Protein AF-A0A7S4JA05-F1 (afdb_monomer)

Nearest PDB structures (foldseek):
  6pw8-assembly1_A  TM=5.036E-01  e=1.157E-01  Homo sapiens
  1k40-assembly1_A  TM=4.784E-01  e=1.477E-01  Mus musculus
  4xev-assembly2_D  TM=5.617E-01  e=3.922E-01  Homo sapiens
  6x8n-assembly2_B  TM=6.217E-01  e=1.041E+00  synthetic construct
  6s37-assembly1_A  TM=5.031E-01  e=5.520E-01  Pseudomonas putida KT2440

Foldseek 3Di:
DDDDDDDDDDDDDDDDDDDDDDDDDDDDDDDDDDDDDDDDDDDDDDDDDDDDDDDDDDDDDDDDDDDDDDDPPPVVVVVVVVVVVVVPPDPPDDDCPDDDDPPPPPPQCALVNLLVLLVQLLVVLVVLCVPCLVVVNLVVSLVVLPDPPRSLVCNLSSLVSNLPDPLADPVLSLQCDDCVRDHLVPQLVVLSVQLNVLSDPVNPDRDSVSNVVSSVSNSVSSVVNSVSSVVSPD

Organism: NCBI:txid265563

Structure (mmCIF, N/CA/C/O backbone):
data_AF-A0A7S4JA05-F1
#
_entry.id   AF-A0A7S4JA05-F1
#
loop_
_atom_site.group_PDB
_atom_site.id
_atom_site.type_symbol
_atom_site.label_atom_id
_atom_site.label_alt_id
_atom_site.label_comp_id
_atom_site.label_asym_id
_atom_site.label_entity_id
_atom_site.label_seq_id
_atom_site.pdbx_PDB_ins_code
_atom_site.Cartn_x
_atom_site.Cartn_y
_atom_site.Cartn_z
_atom_site.occupancy
_atom_site.B_iso_or_equiv
_atom_site.auth_seq_id
_atom_site.auth_comp_id
_atom_site.auth_asym_id
_atom_site.auth_atom_id
_atom_site.pdbx_PDB_model_num
ATOM 1 N N . ALA A 1 1 ? -49.849 -8.075 -6.635 1.00 50.66 1 ALA A N 1
ATOM 2 C CA . ALA A 1 1 ? -49.710 -9.046 -7.741 1.00 50.66 1 ALA A CA 1
ATOM 3 C C . ALA A 1 1 ? -49.410 -8.272 -9.020 1.00 50.66 1 ALA A C 1
ATOM 5 O O . ALA A 1 1 ? -50.002 -7.213 -9.183 1.00 50.66 1 ALA A O 1
ATOM 6 N N . THR A 1 2 ? -48.528 -8.801 -9.883 1.00 42.59 2 THR A N 1
ATOM 7 C CA . THR A 1 2 ? -47.889 -8.166 -11.070 1.00 42.59 2 THR A CA 1
ATOM 8 C C . THR A 1 2 ? -46.753 -7.191 -10.692 1.00 42.59 2 THR A C 1
ATOM 10 O O . THR A 1 2 ? -46.923 -6.408 -9.773 1.00 42.59 2 THR A O 1
ATOM 13 N N . SER A 1 3 ? -45.538 -7.213 -11.247 1.00 42.00 3 SER A N 1
ATOM 14 C CA . SER A 1 3 ? -45.012 -7.891 -12.431 1.00 42.00 3 SER A CA 1
ATOM 15 C C . SER A 1 3 ? -43.541 -8.289 -12.213 1.00 42.00 3 SER A C 1
ATOM 17 O O . SER A 1 3 ? -42.709 -7.479 -11.812 1.00 42.00 3 SER A O 1
ATOM 19 N N . SER A 1 4 ? -43.263 -9.563 -12.470 1.00 48.34 4 SER A N 1
ATOM 20 C CA . SER A 1 4 ? -41.955 -10.177 -12.684 1.00 48.34 4 SER A CA 1
ATOM 21 C C . SER A 1 4 ? -41.797 -10.305 -14.194 1.00 48.34 4 SER A C 1
ATOM 23 O O . SER A 1 4 ? -42.739 -10.787 -14.815 1.00 48.34 4 SER A O 1
ATOM 25 N N . MET A 1 5 ? -40.658 -9.891 -14.762 1.00 42.09 5 MET A N 1
ATOM 26 C CA . MET A 1 5 ? -39.985 -10.505 -15.923 1.00 42.09 5 MET A CA 1
ATOM 27 C C . MET A 1 5 ? -39.068 -9.499 -16.624 1.00 42.09 5 MET A C 1
ATOM 29 O O . MET A 1 5 ? -39.490 -8.433 -17.052 1.00 42.09 5 MET A O 1
ATOM 33 N N . GLY A 1 6 ? -37.808 -9.895 -16.787 1.00 46.66 6 GLY A N 1
ATOM 34 C CA . GLY A 1 6 ? -36.804 -9.187 -17.576 1.00 46.66 6 GLY A CA 1
ATOM 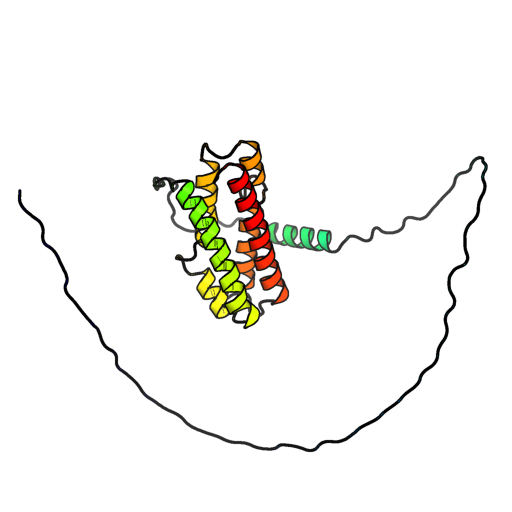35 C C . GLY A 1 6 ? -35.512 -9.996 -17.638 1.00 46.66 6 GLY A C 1
ATOM 36 O O . GLY A 1 6 ? -34.473 -9.558 -17.161 1.00 46.66 6 GLY A O 1
ATOM 37 N N . ARG A 1 7 ? -35.611 -11.237 -18.125 1.00 46.22 7 ARG A N 1
ATOM 38 C CA . ARG A 1 7 ? -34.487 -12.144 -18.384 1.00 46.22 7 ARG A CA 1
ATOM 39 C C . ARG A 1 7 ? -33.885 -11.849 -19.766 1.00 46.22 7 ARG A C 1
ATOM 41 O O . ARG A 1 7 ? -34.636 -11.706 -20.718 1.00 46.22 7 ARG A O 1
ATOM 48 N N . PHE A 1 8 ? -32.553 -11.899 -19.828 1.00 41.91 8 PHE A N 1
ATOM 49 C CA . PHE A 1 8 ? -31.724 -12.457 -20.909 1.00 41.91 8 PHE A CA 1
ATOM 50 C C . PHE A 1 8 ? -31.950 -12.017 -22.368 1.00 41.91 8 PHE A C 1
ATOM 52 O O . PHE A 1 8 ? -32.866 -12.496 -23.025 1.00 41.91 8 PHE A O 1
ATOM 59 N N . VAL A 1 9 ? -30.957 -11.305 -22.914 1.00 46.62 9 VAL A N 1
ATOM 60 C CA . VAL A 1 9 ? -30.449 -11.423 -24.301 1.00 46.62 9 VAL A CA 1
ATOM 61 C C . VAL A 1 9 ? -28.925 -11.190 -24.184 1.00 46.62 9 VAL A C 1
ATOM 63 O O . VAL A 1 9 ? -28.528 -10.189 -23.598 1.00 46.62 9 VAL A O 1
ATOM 66 N N . LEU A 1 10 ? -28.060 -12.208 -24.359 1.00 38.53 10 LEU A N 1
ATOM 67 C CA . LEU A 1 10 ? -27.389 -12.613 -25.620 1.00 38.53 10 LEU A CA 1
ATOM 68 C C . LEU A 1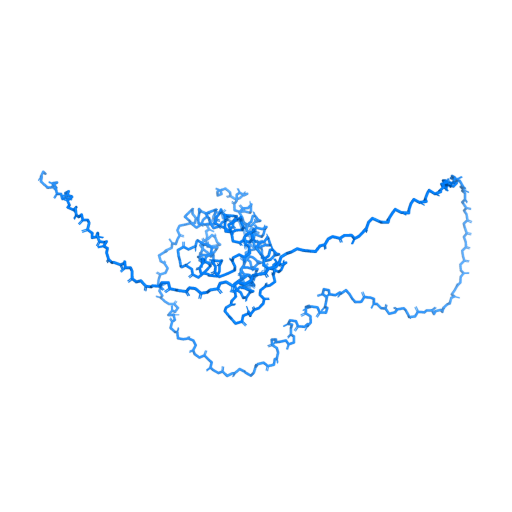 10 ? -26.623 -11.440 -26.293 1.00 38.53 10 LEU A C 1
ATOM 70 O O . LEU A 1 10 ? -27.138 -10.338 -26.327 1.00 38.53 10 LEU A O 1
ATOM 74 N N . THR A 1 11 ? -25.474 -11.527 -26.965 1.00 38.31 11 THR A N 1
ATOM 75 C CA . THR A 1 11 ? -24.475 -12.551 -27.313 1.00 38.31 11 THR A CA 1
ATOM 76 C C . THR A 1 11 ? -23.466 -11.847 -28.242 1.00 38.31 11 THR A C 1
ATOM 78 O O . THR A 1 11 ? -23.876 -11.031 -29.055 1.00 38.31 11 THR A O 1
ATOM 81 N N . ALA A 1 12 ? -22.182 -12.200 -28.124 1.00 38.94 12 ALA A N 1
ATOM 82 C CA . ALA A 1 12 ? -21.109 -12.180 -29.137 1.00 38.94 12 ALA A CA 1
ATOM 83 C C . ALA A 1 12 ? -20.849 -10.956 -30.056 1.00 38.94 12 ALA A C 1
ATOM 85 O O . ALA A 1 12 ? -21.636 -10.614 -30.930 1.00 38.94 12 ALA A O 1
ATOM 86 N N . PHE A 1 13 ? -19.595 -10.497 -30.012 1.00 35.97 13 PHE A N 1
ATOM 87 C CA . PHE A 1 13 ? -18.793 -10.050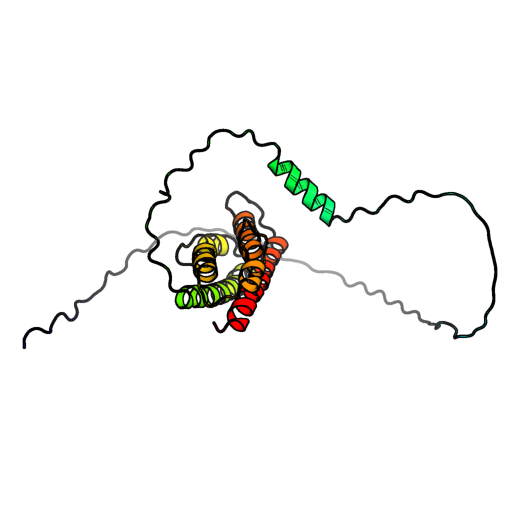 -31.165 1.00 35.97 13 PHE A CA 1
ATOM 88 C C . PHE A 1 13 ? -17.398 -10.693 -30.975 1.00 35.97 13 PHE A C 1
ATOM 90 O O . PHE A 1 13 ? -16.683 -10.321 -30.051 1.00 35.97 13 PHE A O 1
ATOM 97 N N . LEU A 1 14 ? -17.095 -11.875 -31.540 1.00 39.19 14 LEU A N 1
ATOM 98 C CA . LEU A 1 14 ? -16.430 -12.098 -32.847 1.00 39.19 14 LEU A CA 1
ATOM 99 C C . LEU A 1 14 ? -15.428 -10.973 -33.198 1.00 39.19 14 LEU A C 1
ATOM 101 O O . LEU A 1 14 ? -15.851 -9.851 -33.437 1.00 39.19 14 LEU A O 1
ATOM 105 N N . ALA A 1 15 ? -14.107 -11.146 -33.058 1.00 39.56 15 ALA A N 1
ATOM 106 C CA . ALA A 1 15 ? -13.153 -11.963 -33.837 1.00 39.56 15 ALA A CA 1
ATOM 107 C C . ALA A 1 15 ? -12.902 -11.484 -35.288 1.00 39.56 15 ALA A C 1
ATOM 109 O O . ALA A 1 15 ? -13.849 -11.214 -36.019 1.00 39.56 15 ALA A O 1
ATOM 110 N N . ALA A 1 16 ? -11.613 -11.531 -35.683 1.00 39.50 16 ALA A N 1
ATOM 111 C CA . ALA A 1 16 ? -10.962 -11.234 -36.984 1.00 39.50 16 ALA A CA 1
ATOM 112 C C . ALA A 1 16 ? -10.299 -9.834 -37.059 1.00 39.50 16 ALA A C 1
ATOM 114 O O . ALA A 1 16 ? -10.913 -8.854 -36.669 1.00 39.50 16 ALA A O 1
ATOM 115 N N . ARG A 1 17 ? -9.054 -9.620 -37.525 1.00 46.00 17 ARG A N 1
ATOM 116 C CA . ARG A 1 17 ? -8.073 -10.365 -38.358 1.00 46.00 17 ARG A CA 1
ATOM 117 C C . ARG A 1 17 ? -6.637 -10.022 -37.880 1.00 46.00 17 ARG A C 1
ATOM 119 O O . ARG A 1 17 ? -6.461 -8.938 -37.348 1.00 46.00 17 ARG A O 1
ATOM 126 N N . PHE A 1 18 ? -5.589 -10.855 -37.907 1.00 37.47 18 PHE A N 1
ATOM 127 C CA . PHE A 1 18 ? -4.968 -11.750 -38.913 1.00 37.47 18 PHE A CA 1
ATOM 128 C C . PHE A 1 18 ? -4.062 -11.055 -39.962 1.00 37.47 18 PHE A C 1
ATOM 130 O O . PHE A 1 18 ? -4.576 -10.326 -40.804 1.00 37.47 18 PHE A O 1
ATOM 137 N N . CYS A 1 19 ? -2.767 -11.441 -39.935 1.00 38.16 19 CYS A N 1
ATOM 138 C CA . CYS A 1 19 ? -1.704 -11.408 -40.975 1.00 38.16 19 CYS A CA 1
ATOM 139 C C . CYS A 1 19 ? -1.222 -10.050 -41.524 1.00 38.16 19 CYS A C 1
ATOM 141 O O . CYS A 1 19 ? -2.020 -9.154 -41.729 1.00 38.16 19 CYS A O 1
ATOM 143 N N . ALA A 1 20 ? 0.048 -9.810 -41.878 1.00 38.88 20 ALA A N 1
ATOM 144 C CA . ALA A 1 20 ? 1.294 -10.583 -42.066 1.00 38.88 20 ALA A CA 1
ATOM 145 C C . ALA A 1 20 ? 2.479 -9.582 -41.840 1.00 38.88 20 ALA A C 1
ATOM 147 O O . ALA A 1 20 ? 2.218 -8.402 -41.649 1.00 38.88 20 ALA A O 1
ATOM 148 N N . SER A 1 21 ? 3.783 -9.877 -41.823 1.00 42.25 21 SER A N 1
ATOM 149 C CA . SER A 1 21 ? 4.588 -10.751 -42.675 1.00 42.25 21 SER A CA 1
ATOM 150 C C . SER A 1 21 ? 6.004 -10.892 -42.089 1.00 42.25 21 SER A C 1
ATOM 152 O O . SER A 1 21 ? 6.531 -9.967 -41.476 1.00 42.25 21 SER A O 1
ATOM 154 N N . ALA A 1 22 ? 6.607 -12.056 -42.326 1.00 41.84 22 ALA A N 1
ATOM 155 C CA . ALA A 1 22 ? 7.998 -12.424 -42.068 1.00 41.84 22 ALA A CA 1
ATOM 156 C C . ALA A 1 22 ? 9.008 -11.703 -42.987 1.00 41.84 22 ALA A C 1
ATOM 158 O O . ALA A 1 22 ? 8.624 -11.296 -44.083 1.00 41.84 22 ALA A O 1
ATOM 159 N N . SER A 1 23 ? 10.297 -11.672 -42.605 1.00 41.62 23 SER A N 1
ATOM 160 C CA . SER A 1 23 ? 11.397 -12.259 -43.405 1.00 41.62 23 SER A CA 1
ATOM 161 C C . SER A 1 23 ? 12.773 -12.181 -42.701 1.00 41.62 23 SER A C 1
ATOM 163 O O . SER A 1 23 ? 13.111 -11.138 -42.156 1.00 41.62 23 SER A O 1
ATOM 165 N N . ALA A 1 24 ? 13.486 -13.324 -42.746 1.00 43.56 24 ALA A N 1
ATOM 166 C CA . ALA A 1 24 ? 14.933 -13.664 -42.804 1.00 43.56 24 ALA A CA 1
ATOM 167 C C . ALA A 1 24 ? 16.021 -12.694 -42.249 1.00 43.56 24 ALA A C 1
ATOM 169 O O . ALA A 1 24 ? 15.881 -11.488 -42.334 1.00 43.56 24 ALA A O 1
ATOM 170 N N . SER A 1 25 ? 17.193 -13.112 -41.738 1.00 40.62 25 SER A N 1
ATOM 171 C CA . SER A 1 25 ? 18.100 -14.175 -42.212 1.00 40.62 25 SER A CA 1
ATOM 172 C C . SER A 1 25 ? 19.296 -14.430 -41.254 1.00 40.62 25 SER A C 1
ATOM 174 O O . SER A 1 25 ? 19.941 -13.485 -40.815 1.00 40.62 25 SER A O 1
ATOM 176 N N . SER A 1 26 ? 19.598 -15.714 -41.013 1.00 42.81 26 SER A N 1
ATOM 177 C CA . SER A 1 26 ? 20.907 -16.417 -40.913 1.00 42.81 26 SER A CA 1
ATOM 178 C C . SER A 1 26 ? 22.220 -15.744 -40.444 1.00 42.81 26 SER A C 1
ATOM 180 O O . SER A 1 26 ? 22.670 -14.769 -41.036 1.00 42.81 26 SER A O 1
ATOM 182 N N . GLY A 1 27 ? 22.969 -16.476 -39.598 1.00 38.53 27 GLY A N 1
ATOM 183 C CA . GLY A 1 27 ? 24.448 -16.506 -39.586 1.00 38.53 27 GLY A CA 1
ATOM 184 C C . GLY A 1 27 ? 25.034 -16.887 -38.213 1.00 38.53 27 GLY A C 1
ATOM 185 O O . GLY A 1 27 ? 25.016 -16.068 -37.312 1.00 38.53 27 GLY A O 1
ATOM 186 N N . PHE A 1 28 ? 25.342 -18.157 -37.926 1.00 37.66 28 PHE A N 1
ATOM 187 C CA . PHE A 1 28 ? 26.618 -18.874 -38.153 1.00 37.66 28 PHE A CA 1
ATOM 188 C C . PHE A 1 28 ? 27.539 -18.931 -36.908 1.00 37.66 28 PHE A C 1
ATOM 190 O O . PHE A 1 28 ? 27.801 -17.921 -36.271 1.00 37.66 28 PHE A O 1
ATOM 197 N N . ALA A 1 29 ? 28.086 -20.133 -36.679 1.00 37.84 29 ALA A N 1
ATOM 198 C CA . ALA A 1 29 ? 29.269 -20.504 -35.883 1.00 37.84 29 ALA A CA 1
ATOM 199 C C . ALA A 1 29 ? 29.154 -20.747 -34.354 1.00 37.84 29 ALA A C 1
ATOM 201 O O . ALA A 1 29 ? 29.118 -19.841 -33.531 1.00 37.84 29 ALA A O 1
ATOM 202 N N . ALA A 1 30 ? 29.278 -22.030 -33.999 1.00 46.31 30 ALA A N 1
ATOM 203 C CA . ALA A 1 30 ? 29.908 -22.556 -32.780 1.00 46.31 30 ALA A CA 1
ATOM 204 C C . ALA A 1 30 ? 31.098 -23.454 -33.215 1.00 46.31 30 ALA A C 1
ATOM 206 O O . ALA A 1 30 ? 31.176 -23.776 -34.404 1.00 46.31 30 ALA A O 1
ATOM 207 N N . PRO A 1 31 ? 31.875 -24.075 -32.303 1.00 69.50 31 PRO A N 1
ATOM 208 C CA . PRO A 1 31 ? 32.752 -23.560 -31.239 1.00 69.50 31 PRO A CA 1
ATOM 209 C C . PRO A 1 31 ? 34.232 -23.990 -31.489 1.00 69.50 31 PRO A C 1
ATOM 211 O O . PRO A 1 31 ? 34.535 -24.545 -32.547 1.00 69.50 31 PRO A O 1
ATOM 214 N N . PRO A 1 32 ? 35.175 -23.785 -30.541 1.00 63.31 32 PRO A N 1
ATOM 215 C CA . PRO A 1 32 ? 35.709 -24.967 -29.833 1.00 63.31 32 PRO A CA 1
ATOM 216 C C . PRO A 1 32 ? 36.065 -24.763 -28.331 1.00 63.31 32 PRO A C 1
ATOM 218 O O . PRO A 1 32 ? 36.068 -23.632 -27.845 1.00 63.31 32 PRO A O 1
ATOM 221 N N . PRO A 1 33 ? 36.338 -25.869 -27.592 1.00 70.25 33 PRO A N 1
ATOM 222 C CA . PRO A 1 33 ? 36.607 -25.915 -26.144 1.00 70.25 33 PRO A CA 1
ATOM 223 C C . PRO A 1 33 ? 38.119 -25.868 -25.822 1.00 70.25 33 PRO A C 1
ATOM 225 O O . PRO A 1 33 ? 38.904 -25.643 -26.739 1.00 70.25 33 PRO A O 1
ATOM 228 N N . LEU A 1 34 ? 38.482 -26.160 -24.552 1.00 48.56 34 LEU A N 1
ATOM 229 C CA . LEU A 1 34 ? 39.816 -26.333 -23.903 1.00 48.56 34 LEU A CA 1
ATOM 230 C C . LEU A 1 34 ? 40.048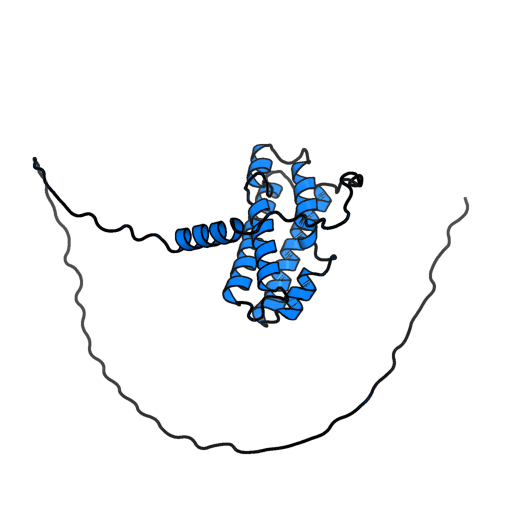 -25.241 -22.823 1.00 48.56 34 LEU A C 1
ATOM 232 O O . LEU A 1 34 ? 39.787 -24.078 -23.078 1.00 48.56 34 LEU A O 1
ATOM 236 N N . SER A 1 35 ? 40.487 -25.471 -21.579 1.00 51.44 35 SER A N 1
ATOM 237 C CA . SER A 1 35 ? 41.143 -26.611 -20.938 1.00 51.44 35 SER A CA 1
ATOM 238 C C . SER A 1 35 ? 40.973 -26.584 -19.412 1.00 51.44 35 SER A C 1
ATOM 240 O O . SER A 1 35 ? 40.871 -25.542 -18.772 1.00 51.44 35 SER A O 1
ATOM 242 N N . LEU A 1 36 ? 41.036 -27.793 -18.871 1.00 44.50 36 LEU A N 1
ATOM 243 C CA . LEU A 1 36 ? 41.225 -28.219 -17.491 1.00 44.50 36 LEU A CA 1
ATOM 244 C C . LEU A 1 36 ? 42.554 -27.697 -16.896 1.00 44.50 36 LEU A C 1
ATOM 246 O O . LEU A 1 36 ? 43.604 -27.969 -17.472 1.00 44.50 36 LEU A O 1
ATOM 250 N N . VAL A 1 37 ? 42.547 -27.069 -15.712 1.00 51.19 37 VAL A N 1
ATOM 251 C CA . VAL A 1 37 ? 43.707 -27.078 -14.796 1.00 51.19 37 VAL A CA 1
ATOM 252 C C . VAL A 1 37 ? 43.221 -27.264 -13.363 1.00 51.19 37 VAL A C 1
ATOM 254 O O . VAL A 1 37 ? 42.551 -26.419 -12.778 1.00 51.19 37 VAL A O 1
ATOM 257 N N . ALA A 1 38 ? 43.595 -28.414 -12.813 1.00 44.69 38 ALA A N 1
ATOM 258 C CA . ALA A 1 38 ? 43.545 -28.736 -11.404 1.00 44.69 38 ALA A CA 1
ATOM 259 C C . ALA A 1 38 ? 44.718 -28.072 -10.666 1.00 44.69 38 ALA A C 1
ATOM 261 O O . ALA A 1 38 ? 45.851 -28.125 -11.138 1.00 44.69 38 ALA A O 1
ATOM 262 N N . ALA A 1 39 ? 44.480 -27.557 -9.461 1.00 46.78 39 ALA A N 1
ATOM 263 C CA . ALA A 1 39 ? 45.533 -27.397 -8.464 1.00 46.78 39 ALA A CA 1
ATOM 264 C C . ALA A 1 39 ? 44.953 -27.555 -7.055 1.00 46.78 39 ALA A C 1
ATOM 266 O O . ALA A 1 39 ? 44.459 -26.630 -6.420 1.00 46.78 39 ALA A O 1
ATOM 267 N N . SER A 1 40 ? 45.031 -28.801 -6.601 1.00 46.03 40 SER A N 1
ATOM 268 C CA . SER A 1 40 ? 45.002 -29.224 -5.209 1.00 46.03 40 SER A CA 1
ATOM 269 C C . SER A 1 40 ? 46.096 -28.520 -4.401 1.00 46.03 40 SER A C 1
ATOM 271 O O . SER A 1 40 ? 47.244 -28.494 -4.844 1.00 46.03 40 SER A O 1
ATOM 273 N N . ARG A 1 41 ? 45.770 -28.049 -3.191 1.00 49.84 41 ARG A N 1
ATOM 274 C CA . ARG A 1 41 ? 46.678 -28.073 -2.032 1.00 49.84 41 ARG A CA 1
ATOM 275 C C . ARG A 1 41 ? 45.887 -27.967 -0.726 1.00 49.84 41 ARG A C 1
ATOM 277 O O . ARG A 1 41 ? 45.299 -26.944 -0.400 1.00 49.84 41 ARG A O 1
ATOM 284 N N . ARG A 1 42 ? 45.901 -29.081 0.008 1.00 47.81 42 ARG A N 1
ATOM 285 C CA . ARG A 1 42 ? 45.670 -29.178 1.454 1.00 47.81 42 ARG A CA 1
ATOM 286 C C . ARG A 1 42 ? 46.769 -28.415 2.198 1.00 47.81 42 ARG A C 1
ATOM 288 O O . ARG A 1 42 ? 47.910 -28.506 1.761 1.00 47.81 42 ARG A O 1
ATOM 295 N N . THR A 1 43 ? 46.452 -27.871 3.374 1.00 49.09 43 THR A N 1
ATOM 296 C CA . THR A 1 43 ? 47.199 -28.132 4.625 1.00 49.09 43 THR A CA 1
ATOM 297 C C . THR A 1 43 ? 46.432 -27.631 5.864 1.00 49.09 43 THR A C 1
ATOM 299 O O . THR A 1 43 ? 45.503 -26.842 5.710 1.00 49.09 43 THR A O 1
ATOM 302 N N . PRO A 1 44 ? 46.752 -28.161 7.062 1.00 52.06 44 PRO A N 1
ATOM 303 C CA . PRO A 1 44 ? 45.838 -28.332 8.194 1.00 52.06 44 PRO A CA 1
ATOM 304 C C . PRO A 1 44 ? 46.127 -27.382 9.374 1.00 52.06 44 PRO A C 1
ATOM 306 O O . PRO A 1 44 ? 47.153 -26.711 9.387 1.00 52.06 44 PRO A O 1
ATOM 309 N N . GLY A 1 45 ? 45.306 -27.464 10.430 1.00 40.00 45 GLY A N 1
ATOM 310 C CA . GLY A 1 45 ? 45.827 -27.416 11.807 1.00 40.00 45 GLY A CA 1
ATOM 311 C C . GLY A 1 45 ? 45.391 -26.244 12.693 1.00 40.00 45 GLY A C 1
ATOM 312 O O . GLY A 1 45 ? 45.912 -25.145 12.588 1.00 40.00 45 GLY A O 1
ATOM 313 N N . VAL A 1 46 ? 44.480 -26.562 13.615 1.00 53.62 46 VAL A N 1
ATOM 314 C CA . VAL A 1 46 ? 44.006 -25.836 14.818 1.00 53.62 46 VAL A CA 1
ATOM 315 C C . VAL A 1 46 ? 45.180 -25.477 15.775 1.00 53.62 46 VAL A C 1
ATOM 317 O O . VAL A 1 46 ? 46.215 -26.141 15.695 1.00 53.62 46 VAL A O 1
ATOM 320 N N . PRO A 1 47 ? 45.057 -24.503 16.711 1.00 58.75 47 PRO A N 1
ATOM 321 C CA . PRO A 1 47 ? 44.488 -24.820 18.031 1.00 58.75 47 PRO A CA 1
ATOM 322 C C . PRO A 1 47 ? 43.559 -23.747 18.650 1.00 58.75 47 PRO A C 1
ATOM 324 O O . PRO A 1 47 ? 43.555 -22.570 18.304 1.00 58.75 47 PRO A O 1
ATOM 327 N N . SER A 1 48 ? 42.763 -24.250 19.589 1.00 60.66 48 SER A N 1
ATOM 328 C CA . SER A 1 48 ? 41.761 -23.657 20.483 1.00 60.66 48 SER A CA 1
ATOM 329 C C . SER A 1 48 ? 42.270 -22.593 21.481 1.00 60.66 48 SER A C 1
ATOM 331 O O . SER A 1 48 ? 43.465 -22.558 21.775 1.00 60.66 48 SER A O 1
ATOM 333 N N . PRO A 1 49 ? 41.363 -21.791 22.085 1.00 65.81 49 PRO A N 1
ATOM 334 C CA . PRO A 1 49 ? 41.687 -20.799 23.120 1.00 65.81 49 PRO A CA 1
ATOM 335 C C . PRO A 1 49 ? 41.951 -21.420 24.513 1.00 65.81 49 PRO A C 1
ATOM 337 O O . PRO A 1 49 ? 41.396 -22.479 24.819 1.00 65.81 49 PRO A O 1
ATOM 340 N N . PRO A 1 50 ? 42.747 -20.766 25.385 1.00 70.06 50 PRO A N 1
ATOM 341 C CA . PRO A 1 50 ? 42.929 -21.183 26.775 1.00 70.06 50 PRO A CA 1
ATOM 342 C C . PRO A 1 50 ? 41.763 -20.763 27.708 1.00 70.06 50 PRO A C 1
ATOM 344 O O . PRO A 1 50 ? 41.028 -19.823 27.393 1.00 70.06 50 PRO A O 1
ATOM 347 N N . PRO A 1 51 ? 41.602 -21.444 28.865 1.00 57.38 51 PRO A N 1
ATOM 348 C CA . PRO A 1 51 ? 40.506 -21.250 29.816 1.00 57.38 51 PRO A CA 1
ATOM 349 C C . PRO A 1 51 ? 40.815 -20.292 30.993 1.00 57.38 51 PRO A C 1
ATOM 351 O O . PRO A 1 51 ? 41.964 -20.034 31.327 1.00 57.38 51 PRO A O 1
ATOM 354 N N . PHE A 1 52 ? 39.713 -19.835 31.602 1.00 48.72 52 PHE A N 1
ATOM 355 C CA . PHE A 1 52 ? 39.416 -19.213 32.911 1.00 48.72 52 PHE A CA 1
ATOM 356 C C . PHE A 1 52 ? 40.470 -18.942 34.013 1.00 48.72 52 PHE A C 1
ATOM 358 O O . PHE A 1 52 ? 41.387 -19.721 34.251 1.00 48.72 52 PHE A O 1
ATOM 365 N N . SER A 1 53 ? 40.068 -17.958 34.850 1.00 43.22 53 SER A N 1
ATOM 366 C CA . SER A 1 53 ? 40.360 -17.707 36.287 1.00 43.22 53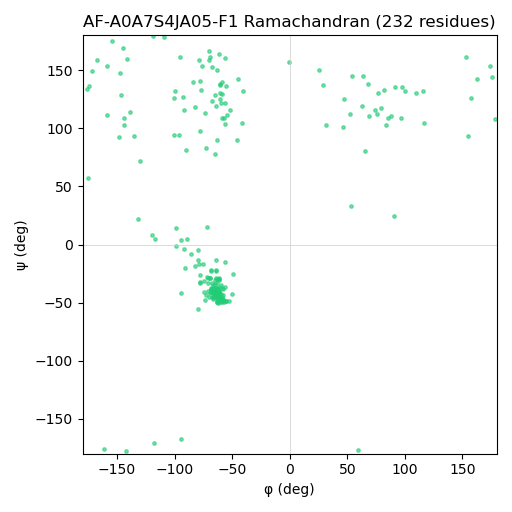 SER A CA 1
ATOM 367 C C . SER A 1 53 ? 41.265 -16.485 36.500 1.00 43.22 53 SER A C 1
ATOM 369 O O . SER A 1 53 ? 42.286 -16.379 35.842 1.00 43.22 53 SER A O 1
ATOM 371 N N . GLY A 1 54 ? 41.015 -15.490 37.355 1.00 37.34 54 GLY A N 1
ATOM 372 C CA . GLY A 1 54 ? 40.107 -15.262 38.483 1.00 37.34 54 GLY A CA 1
ATOM 373 C C . GLY A 1 54 ? 40.791 -14.226 39.412 1.00 37.34 54 GLY A C 1
ATOM 374 O O . GLY A 1 54 ? 42.005 -14.084 39.332 1.00 37.34 54 GLY A O 1
ATOM 375 N N . ALA A 1 55 ? 40.034 -13.561 40.302 1.00 37.22 55 ALA A N 1
ATOM 376 C CA . ALA A 1 55 ? 40.484 -12.633 41.375 1.00 37.22 55 ALA A CA 1
ATOM 377 C C . ALA A 1 55 ? 40.918 -11.214 40.915 1.00 37.22 55 ALA A C 1
ATOM 379 O O . ALA A 1 55 ? 41.794 -11.062 40.079 1.00 37.22 55 ALA A O 1
ATOM 380 N N . ARG A 1 56 ? 40.185 -10.140 41.249 1.00 41.25 56 ARG A N 1
ATOM 381 C CA . ARG A 1 56 ? 39.965 -9.429 42.537 1.00 41.25 56 ARG A CA 1
ATOM 382 C C . ARG A 1 56 ? 40.959 -8.278 42.773 1.00 41.25 56 ARG A C 1
ATOM 384 O O . ARG A 1 56 ? 42.159 -8.439 42.628 1.00 41.25 56 ARG A O 1
ATOM 391 N N . ASP A 1 57 ? 40.353 -7.185 43.234 1.00 35.06 57 ASP A N 1
ATOM 392 C CA . ASP A 1 57 ? 40.880 -6.060 44.012 1.00 35.06 57 ASP A CA 1
ATOM 393 C C . ASP A 1 57 ? 41.599 -4.885 43.314 1.00 35.06 57 ASP A C 1
ATOM 395 O O . ASP A 1 57 ? 42.779 -4.905 42.997 1.00 35.06 57 ASP A O 1
ATOM 399 N N . ALA A 1 58 ? 40.809 -3.807 43.224 1.00 38.22 58 ALA A N 1
ATOM 400 C CA . ALA A 1 58 ? 41.020 -2.517 43.887 1.00 38.22 58 ALA A CA 1
ATOM 401 C C . ALA A 1 58 ? 41.975 -1.453 43.300 1.00 38.22 58 ALA A C 1
ATOM 403 O O . ALA A 1 58 ? 43.160 -1.654 43.082 1.00 38.22 58 ALA A O 1
ATOM 404 N N . ALA A 1 59 ? 41.394 -0.246 43.297 1.00 34.03 59 ALA A N 1
ATOM 405 C CA . ALA A 1 59 ? 41.986 1.061 43.579 1.00 34.03 59 ALA A CA 1
ATOM 406 C C . ALA A 1 59 ? 42.638 1.877 42.441 1.00 34.03 59 ALA A C 1
ATOM 408 O O . ALA A 1 59 ? 43.754 1.644 42.003 1.00 34.03 59 ALA A O 1
ATOM 409 N N . ALA A 1 60 ? 41.916 2.964 42.145 1.00 35.75 60 ALA A N 1
ATOM 410 C CA . ALA A 1 60 ? 42.375 4.355 42.135 1.00 35.75 60 ALA A CA 1
ATOM 411 C C . ALA A 1 60 ? 43.276 4.879 40.996 1.00 35.75 60 ALA A C 1
ATOM 413 O O . ALA A 1 60 ? 44.464 4.605 40.915 1.00 35.75 60 ALA A O 1
ATOM 414 N N . ALA A 1 61 ? 42.657 5.827 40.278 1.00 37.72 61 ALA A N 1
ATOM 415 C CA . ALA A 1 61 ? 43.186 7.107 39.802 1.00 37.72 61 ALA A CA 1
ATOM 416 C C . ALA A 1 61 ? 44.358 7.098 38.807 1.00 37.72 61 ALA A C 1
ATOM 418 O O . ALA A 1 61 ? 45.501 6.841 39.157 1.00 37.72 61 ALA A O 1
ATOM 419 N N . SER A 1 62 ? 44.137 7.652 37.613 1.00 36.31 62 SER A N 1
ATOM 420 C CA . SER A 1 62 ? 44.365 9.085 37.352 1.00 36.31 62 SER A CA 1
ATOM 421 C C . SER A 1 62 ? 44.181 9.431 35.867 1.00 36.31 62 SER A C 1
ATOM 423 O O . SER A 1 62 ? 44.296 8.594 34.979 1.00 36.31 62 SER A O 1
ATOM 425 N N . LEU A 1 63 ? 43.818 10.696 35.652 1.00 39.84 63 LEU A N 1
ATOM 426 C CA . LEU A 1 63 ? 43.651 11.408 34.390 1.00 39.84 63 LEU A CA 1
ATOM 427 C C . LEU A 1 63 ? 44.780 11.171 33.369 1.00 39.84 63 LEU A C 1
ATOM 429 O O . LEU A 1 63 ? 45.949 11.298 33.726 1.00 39.84 63 LEU A O 1
ATOM 433 N N . SER A 1 64 ? 44.439 11.088 32.077 1.00 35.38 64 SER A N 1
ATOM 434 C CA . SER A 1 64 ? 44.606 12.208 31.122 1.00 35.38 64 SER A CA 1
ATOM 435 C C . SER A 1 64 ? 44.556 11.768 29.650 1.00 35.38 64 SER A C 1
ATOM 437 O O . SER A 1 64 ? 45.180 10.787 29.273 1.00 35.38 64 SER A O 1
ATOM 439 N N . LEU A 1 65 ? 43.936 12.636 28.838 1.00 36.00 65 LEU A N 1
ATOM 440 C CA . LEU A 1 65 ? 44.318 13.020 27.469 1.00 36.00 65 LEU A CA 1
ATOM 441 C C . LEU A 1 65 ? 44.204 12.005 26.313 1.00 36.00 65 LEU A C 1
ATOM 443 O O . LEU A 1 65 ? 45.075 11.175 26.093 1.00 36.00 65 LEU A O 1
ATOM 447 N N . GLY A 1 66 ? 43.232 12.300 25.442 1.00 34.00 66 GLY A N 1
ATOM 448 C CA . GLY A 1 66 ? 43.461 12.359 23.997 1.00 34.00 66 GLY A CA 1
ATOM 449 C C . GLY A 1 66 ? 43.102 11.104 23.210 1.00 34.00 66 GLY A C 1
ATOM 450 O O . GLY A 1 66 ? 43.824 10.119 23.256 1.00 34.00 66 GLY A O 1
ATOM 451 N N . LEU A 1 67 ? 42.027 11.187 22.426 1.00 41.69 67 LEU A N 1
ATOM 452 C CA . LEU A 1 67 ? 42.048 11.039 20.966 1.00 41.69 67 LEU A CA 1
ATOM 453 C C . LEU A 1 67 ? 40.601 11.156 20.462 1.00 41.69 67 LEU A C 1
ATOM 455 O O . LEU A 1 67 ? 39.789 10.255 20.662 1.00 41.69 67 LEU A O 1
ATOM 459 N N . ASP A 1 68 ? 40.299 12.275 19.806 1.00 41.50 68 ASP A N 1
ATOM 460 C CA . ASP A 1 68 ? 39.168 12.397 18.890 1.00 41.50 68 ASP A CA 1
ATOM 461 C C . ASP A 1 68 ? 39.307 11.334 17.793 1.00 41.50 68 ASP A C 1
ATOM 463 O O . ASP A 1 68 ? 40.188 11.413 16.932 1.00 41.50 68 ASP A O 1
ATOM 467 N N . ALA A 1 69 ? 38.448 10.319 17.846 1.00 46.72 69 ALA A N 1
ATOM 468 C CA . ALA A 1 69 ? 38.249 9.365 16.768 1.00 46.72 69 ALA A CA 1
ATOM 469 C C . ALA A 1 69 ? 36.977 9.770 16.002 1.00 46.72 69 ALA A C 1
ATOM 471 O O . ALA A 1 69 ? 35.931 9.940 16.631 1.00 46.72 69 ALA A O 1
ATOM 472 N N . PRO A 1 70 ? 37.045 9.943 14.670 1.00 47.28 70 PRO A N 1
ATOM 473 C CA . PRO A 1 70 ? 35.910 10.387 13.874 1.00 47.28 70 PRO A CA 1
ATOM 474 C C . PRO A 1 70 ? 34.789 9.347 13.897 1.00 47.28 70 PRO A C 1
ATOM 476 O O . PRO A 1 70 ? 35.001 8.163 13.623 1.00 47.28 70 PRO A O 1
ATOM 479 N N . GLU A 1 71 ? 33.591 9.826 14.218 1.00 50.28 71 GLU A N 1
ATOM 480 C CA . GLU A 1 71 ? 32.348 9.074 14.177 1.00 50.28 71 GLU A CA 1
ATOM 481 C C . GLU A 1 71 ? 32.131 8.500 12.773 1.00 50.28 71 GLU A C 1
ATOM 483 O O . GLU A 1 71 ? 32.084 9.214 11.769 1.00 50.28 71 GLU A O 1
ATOM 488 N N . ASN A 1 72 ? 32.012 7.178 12.710 1.00 48.72 72 ASN A N 1
ATOM 489 C CA . ASN A 1 72 ? 31.622 6.456 11.514 1.00 48.72 72 ASN A CA 1
ATOM 490 C C . ASN A 1 72 ? 30.115 6.706 11.300 1.00 48.72 72 ASN A C 1
ATOM 492 O O . ASN A 1 72 ? 29.278 5.938 11.776 1.00 48.72 72 ASN A O 1
ATOM 496 N N . GLU A 1 73 ? 29.778 7.842 10.674 1.00 50.34 73 GLU A N 1
ATOM 497 C CA . GLU A 1 73 ? 28.421 8.187 10.233 1.00 50.34 73 GLU A CA 1
ATOM 498 C C . GLU A 1 73 ? 27.869 7.031 9.393 1.00 50.34 73 GLU A C 1
ATOM 500 O O . GLU A 1 73 ? 28.380 6.712 8.318 1.00 50.34 73 GLU A O 1
ATOM 505 N N . SER A 1 74 ? 26.815 6.392 9.896 1.00 58.06 74 SER A N 1
ATOM 506 C CA . SER A 1 74 ? 26.138 5.314 9.192 1.00 58.06 74 SER A CA 1
ATOM 507 C C . SER A 1 74 ? 25.578 5.814 7.851 1.00 58.06 74 SER A C 1
ATOM 509 O O . SER A 1 74 ? 24.973 6.886 7.774 1.00 58.06 74 SER A O 1
ATOM 511 N N . ASP A 1 75 ? 25.724 5.026 6.782 1.00 55.53 75 ASP A N 1
ATOM 512 C CA . ASP A 1 75 ? 25.210 5.343 5.434 1.00 55.53 75 ASP A CA 1
ATOM 513 C C . ASP A 1 75 ? 23.686 5.616 5.397 1.00 55.53 75 ASP A C 1
ATOM 515 O O . ASP A 1 75 ? 23.151 6.202 4.446 1.00 55.53 75 ASP A O 1
ATOM 519 N N . VAL A 1 76 ? 22.979 5.250 6.470 1.00 56.78 76 VAL A N 1
ATOM 520 C CA . VAL A 1 76 ? 21.559 5.532 6.703 1.00 56.78 76 VAL A CA 1
ATOM 521 C C . VAL A 1 76 ? 21.304 7.036 6.873 1.00 56.78 76 VAL A C 1
ATOM 523 O O . VAL A 1 76 ? 20.336 7.561 6.315 1.00 56.78 76 VAL A O 1
ATOM 526 N N . ASP A 1 77 ? 22.187 7.759 7.566 1.00 52.81 77 ASP A N 1
ATOM 527 C CA . ASP A 1 77 ? 22.036 9.201 7.800 1.00 52.81 77 ASP A CA 1
ATOM 528 C C . ASP A 1 77 ? 22.434 10.029 6.576 1.00 52.81 77 ASP A C 1
ATOM 530 O O . ASP A 1 77 ? 21.807 11.051 6.275 1.00 52.81 77 ASP A O 1
ATOM 534 N N . ARG A 1 78 ? 23.405 9.540 5.794 1.00 59.59 78 ARG A N 1
ATOM 535 C CA . ARG A 1 78 ? 23.771 10.137 4.502 1.00 59.59 78 ARG A CA 1
ATOM 536 C C . ARG A 1 78 ? 22.621 10.031 3.497 1.00 59.59 78 ARG A C 1
ATOM 538 O O . ARG A 1 78 ? 22.303 11.020 2.839 1.00 59.59 78 ARG A O 1
ATOM 545 N N . SER A 1 79 ? 21.940 8.884 3.451 1.00 57.97 79 SER A N 1
ATOM 546 C CA . SER A 1 79 ? 20.763 8.670 2.595 1.00 57.97 79 SER A CA 1
ATOM 547 C C . SER A 1 79 ? 19.578 9.556 3.003 1.00 57.97 79 SER A C 1
ATOM 549 O O . SER A 1 79 ? 18.920 10.151 2.151 1.00 57.97 79 SER A O 1
ATOM 551 N N . ARG A 1 80 ? 19.347 9.735 4.312 1.00 53.03 80 ARG A N 1
ATOM 552 C CA . ARG A 1 80 ? 18.309 10.645 4.830 1.00 53.03 80 ARG A CA 1
ATOM 553 C C . ARG A 1 80 ? 18.601 12.113 4.515 1.00 53.03 80 ARG A C 1
ATOM 555 O O . ARG A 1 80 ? 17.699 12.842 4.106 1.00 53.03 80 ARG A O 1
ATOM 562 N N . ARG A 1 81 ? 19.855 12.558 4.657 1.00 56.69 81 ARG A N 1
ATOM 563 C CA . ARG A 1 81 ? 20.255 13.938 4.324 1.00 56.69 81 ARG A CA 1
ATOM 564 C C . ARG A 1 81 ? 20.257 14.207 2.816 1.00 56.69 81 ARG A C 1
ATOM 566 O O . ARG A 1 81 ? 19.919 15.319 2.415 1.00 56.69 81 ARG A O 1
ATOM 573 N N . ALA A 1 82 ? 20.579 13.212 1.987 1.00 56.09 82 ALA A N 1
ATOM 574 C CA . ALA A 1 82 ? 20.479 13.324 0.531 1.00 56.09 82 ALA A CA 1
ATOM 575 C C . ALA A 1 82 ? 19.017 13.483 0.070 1.00 56.09 82 ALA A C 1
ATOM 577 O O . ALA A 1 82 ? 18.726 14.381 -0.719 1.00 56.09 82 ALA A O 1
ATOM 578 N N . ALA A 1 83 ? 18.087 12.709 0.645 1.00 52.94 83 ALA A N 1
ATOM 579 C CA . ALA A 1 83 ? 16.653 12.839 0.372 1.00 52.94 83 ALA A CA 1
ATOM 580 C C . ALA A 1 83 ? 16.086 14.209 0.803 1.00 52.94 83 ALA A C 1
ATOM 582 O O . ALA A 1 83 ? 15.285 14.811 0.091 1.00 52.94 83 ALA A O 1
ATOM 583 N N . LEU A 1 84 ? 16.555 14.752 1.932 1.00 54.28 84 LEU A N 1
ATOM 584 C CA . LEU A 1 84 ? 16.146 16.077 2.416 1.00 54.28 84 LEU A CA 1
ATOM 585 C C . LEU A 1 84 ? 16.698 17.237 1.573 1.00 54.28 84 LEU A C 1
ATOM 587 O O . LEU A 1 84 ? 16.053 18.281 1.486 1.00 54.28 84 LEU A O 1
ATOM 591 N N . ARG A 1 85 ? 17.861 17.079 0.927 1.00 50.28 85 ARG A N 1
ATOM 592 C CA . ARG A 1 85 ? 18.426 18.125 0.056 1.00 50.28 85 ARG A CA 1
ATOM 593 C C . ARG A 1 85 ? 17.767 18.207 -1.317 1.00 50.28 85 ARG A C 1
ATOM 595 O O . ARG A 1 85 ? 17.750 19.297 -1.879 1.00 50.28 85 ARG A O 1
ATOM 602 N N . LEU A 1 86 ? 17.186 17.118 -1.822 1.00 49.25 86 LEU A N 1
ATOM 603 C CA . LEU A 1 86 ? 16.426 17.150 -3.077 1.00 49.25 86 LEU A CA 1
ATOM 604 C C . LEU A 1 86 ? 15.074 17.874 -2.919 1.00 49.25 86 LEU A C 1
ATOM 606 O O . LEU A 1 86 ? 14.581 18.485 -3.860 1.00 49.25 86 LEU A O 1
ATOM 610 N N . ALA A 1 87 ? 14.501 17.862 -1.711 1.00 51.81 87 ALA A N 1
ATOM 611 C CA . ALA A 1 87 ? 13.242 18.542 -1.402 1.00 51.81 87 ALA A CA 1
ATOM 612 C C . ALA A 1 87 ? 13.391 20.059 -1.159 1.00 51.81 87 ALA A C 1
ATOM 614 O O . ALA A 1 87 ? 12.395 20.778 -1.129 1.00 51.81 87 ALA A O 1
ATOM 615 N N . ALA A 1 88 ? 14.618 20.557 -0.971 1.00 49.09 88 ALA A N 1
ATOM 616 C CA . ALA A 1 88 ? 14.874 21.936 -0.547 1.00 49.09 88 ALA A CA 1
ATOM 617 C C . ALA A 1 88 ? 15.246 22.901 -1.690 1.00 49.09 88 ALA A C 1
ATOM 619 O O . ALA A 1 88 ? 15.472 24.081 -1.426 1.00 49.09 88 ALA A O 1
ATOM 620 N N . SER A 1 89 ? 15.330 22.435 -2.942 1.00 46.19 89 SER A N 1
ATOM 621 C CA . SER A 1 89 ? 15.810 23.244 -4.076 1.00 46.19 89 SER A CA 1
ATOM 622 C C . SER A 1 89 ? 14.807 23.439 -5.216 1.00 46.19 89 SER A C 1
ATOM 624 O O . SER A 1 89 ? 15.175 24.015 -6.239 1.00 46.19 89 SER A O 1
ATOM 626 N N . VAL A 1 90 ? 13.542 23.037 -5.058 1.00 44.12 90 VAL A N 1
ATOM 627 C CA . VAL A 1 90 ? 12.518 23.329 -6.070 1.00 44.12 90 VAL A CA 1
ATOM 628 C C . VAL A 1 90 ? 11.821 24.648 -5.717 1.00 44.12 90 VAL A C 1
ATOM 630 O O . VAL A 1 90 ? 11.175 24.730 -4.669 1.00 44.12 90 VAL A O 1
ATOM 633 N N . PRO A 1 91 ? 11.941 25.702 -6.547 1.00 39.69 91 PRO A N 1
ATOM 634 C CA . PRO A 1 91 ? 11.174 26.920 -6.349 1.00 39.69 91 PRO A CA 1
ATOM 635 C C . PRO A 1 91 ? 9.684 26.581 -6.424 1.00 39.69 91 PRO A C 1
ATOM 637 O O . PRO A 1 91 ? 9.237 25.908 -7.352 1.00 39.69 91 PRO A O 1
ATOM 640 N N . VAL A 1 92 ? 8.929 27.054 -5.429 1.00 46.38 92 VAL A N 1
ATOM 641 C CA . VAL A 1 92 ? 7.466 26.962 -5.334 1.00 46.38 92 VAL A CA 1
ATOM 642 C C . VAL A 1 92 ? 6.855 27.781 -6.475 1.00 46.38 92 VAL A C 1
ATOM 644 O O . VAL A 1 92 ? 6.442 28.925 -6.308 1.00 46.38 92 VAL A O 1
ATOM 647 N N . ALA A 1 93 ? 6.863 27.204 -7.671 1.00 40.00 93 ALA A N 1
ATOM 648 C CA . ALA A 1 93 ? 6.109 27.665 -8.815 1.00 40.00 93 ALA A CA 1
ATOM 649 C C . ALA A 1 93 ? 4.773 26.923 -8.820 1.00 40.00 93 ALA A C 1
ATOM 651 O O . ALA A 1 93 ? 4.701 25.700 -8.729 1.00 40.00 93 ALA A O 1
ATOM 652 N N . LEU A 1 94 ? 3.721 27.727 -8.883 1.00 48.31 94 LEU A N 1
ATOM 653 C CA . LEU A 1 94 ? 2.310 27.391 -8.961 1.00 48.31 94 LEU A CA 1
ATOM 654 C C . LEU A 1 94 ? 2.031 26.285 -10.007 1.00 48.31 94 LEU A C 1
ATOM 656 O O . LEU A 1 94 ? 1.753 26.576 -11.166 1.00 48.31 94 LEU A O 1
ATOM 660 N N . VAL A 1 95 ? 2.059 25.011 -9.612 1.00 42.25 95 VAL A N 1
ATOM 661 C CA . VAL A 1 95 ? 1.444 23.938 -10.404 1.00 42.25 95 VAL A CA 1
ATOM 662 C C . VAL A 1 95 ? 0.054 23.701 -9.834 1.00 42.25 95 VAL A C 1
ATOM 664 O O . VAL A 1 95 ? -0.142 22.974 -8.862 1.00 42.25 95 VAL A O 1
ATOM 667 N N . GLN A 1 96 ? -0.925 24.363 -10.450 1.00 44.56 96 GLN A N 1
ATOM 668 C CA . GLN A 1 96 ? -2.316 23.937 -10.397 1.00 44.56 96 GLN A CA 1
ATOM 669 C C . GLN A 1 96 ? -2.419 22.566 -11.078 1.00 44.56 96 GLN A C 1
ATOM 671 O O . GLN A 1 96 ? -2.633 22.477 -12.285 1.00 44.56 96 GLN A O 1
ATOM 676 N N . ILE A 1 97 ? -2.262 21.488 -10.306 1.00 43.97 97 ILE A N 1
ATOM 677 C CA . ILE A 1 97 ? -2.789 20.183 -10.705 1.00 43.97 97 ILE A CA 1
ATOM 678 C C . ILE A 1 97 ? -4.300 20.269 -10.505 1.00 43.97 97 ILE A C 1
ATOM 680 O O . ILE A 1 97 ? -4.791 20.482 -9.396 1.00 43.97 97 ILE A O 1
ATOM 684 N N . GLY A 1 98 ? -5.016 20.223 -11.623 1.00 36.97 98 GLY A N 1
ATOM 685 C CA . GLY A 1 98 ? -6.448 20.441 -11.690 1.00 36.97 98 GLY A CA 1
ATOM 686 C C . GLY A 1 98 ? -7.261 19.475 -10.829 1.00 36.97 98 GLY A C 1
ATOM 687 O O . GLY A 1 98 ? -7.019 18.274 -10.804 1.00 36.97 98 GLY A O 1
ATOM 688 N N . GLY A 1 99 ? -8.286 20.046 -10.196 1.00 43.62 99 GLY A N 1
ATOM 689 C CA . GLY A 1 99 ? -9.614 19.450 -10.106 1.00 43.62 99 GLY A CA 1
ATOM 690 C C . GLY A 1 99 ? -9.755 18.155 -9.313 1.00 43.62 99 GLY A C 1
ATOM 691 O O . GLY A 1 99 ? -9.995 17.098 -9.887 1.00 43.62 99 GLY A O 1
ATOM 692 N N . SER A 1 100 ? -9.821 18.271 -7.991 1.00 38.31 100 SER A N 1
ATOM 693 C CA . SER A 1 100 ? -10.766 17.448 -7.234 1.00 38.31 100 SER A CA 1
ATOM 694 C C . SER A 1 100 ? -11.310 18.254 -6.062 1.00 38.31 100 SER A C 1
ATOM 696 O O . SER A 1 100 ? -10.619 18.475 -5.068 1.00 38.31 100 SER A O 1
ATOM 698 N N . ASP A 1 101 ? -12.543 18.724 -6.226 1.00 34.22 101 ASP A N 1
ATOM 699 C CA . ASP A 1 101 ? -13.345 19.402 -5.215 1.00 34.22 101 ASP A CA 1
ATOM 700 C C . ASP A 1 101 ? -13.215 18.750 -3.823 1.00 34.22 101 ASP A C 1
ATOM 702 O O . ASP A 1 101 ? -13.439 17.542 -3.695 1.00 34.22 101 ASP A O 1
ATOM 706 N N . PRO A 1 102 ? -12.992 19.519 -2.740 1.00 45.41 102 PRO A N 1
ATOM 707 C CA . PRO A 1 102 ? -13.037 18.999 -1.370 1.00 45.41 102 PRO A CA 1
ATOM 708 C C . PRO A 1 102 ? -14.466 18.660 -0.886 1.00 45.41 102 PRO A C 1
ATOM 710 O O . PRO A 1 102 ? -14.690 18.480 0.308 1.00 45.41 102 PRO A O 1
ATOM 713 N N . ALA A 1 103 ? -15.445 18.570 -1.791 1.00 39.34 103 ALA A N 1
ATOM 714 C CA . ALA A 1 103 ? -16.869 18.468 -1.473 1.00 39.34 103 ALA A CA 1
ATOM 715 C C . ALA A 1 103 ? -17.606 17.350 -2.232 1.00 39.34 103 ALA A C 1
ATOM 717 O O . ALA A 1 103 ? -18.833 17.380 -2.342 1.00 39.34 103 ALA A O 1
ATOM 718 N N . ARG A 1 104 ? -16.906 16.319 -2.725 1.00 42.75 104 ARG A N 1
ATOM 719 C CA . ARG A 1 104 ? -17.589 15.080 -3.120 1.00 42.75 104 ARG A CA 1
ATOM 720 C C . ARG A 1 104 ? -17.907 14.306 -1.846 1.00 42.75 104 ARG A C 1
ATOM 722 O O . ARG A 1 104 ? -17.035 13.649 -1.287 1.00 42.75 104 ARG A O 1
ATOM 729 N N . ALA A 1 105 ? -19.142 14.445 -1.366 1.00 41.94 105 ALA A N 1
ATOM 730 C CA . ALA A 1 105 ? -19.697 13.677 -0.260 1.00 41.94 105 ALA A CA 1
ATOM 731 C C . ALA A 1 105 ? -19.266 12.205 -0.383 1.00 41.94 105 ALA A C 1
ATOM 733 O O . ALA A 1 105 ? -19.742 11.484 -1.264 1.00 41.94 105 ALA A O 1
ATOM 734 N N . LYS A 1 106 ? -18.305 11.791 0.457 1.00 52.19 106 LYS A N 1
ATOM 735 C CA . LYS A 1 106 ? -17.853 10.405 0.555 1.00 52.19 106 LYS A CA 1
ATOM 736 C C . LYS A 1 106 ? -19.089 9.594 0.917 1.00 52.19 106 LYS A C 1
ATOM 738 O O . LYS A 1 106 ? -19.583 9.698 2.038 1.00 52.19 106 LYS A O 1
ATOM 743 N N . ALA A 1 107 ? -19.606 8.798 -0.015 1.00 49.91 107 ALA A N 1
ATOM 744 C CA . ALA A 1 107 ? -20.416 7.655 0.368 1.00 49.91 107 ALA A CA 1
ATOM 745 C C . ALA A 1 107 ? -19.526 6.840 1.311 1.00 49.91 107 ALA A C 1
ATOM 747 O O . ALA A 1 107 ? -18.527 6.277 0.867 1.00 49.91 107 ALA A O 1
ATOM 748 N N . GLY A 1 108 ? -19.797 6.933 2.615 1.00 68.94 108 GLY A N 1
ATOM 749 C CA . GLY A 1 108 ? -18.922 6.405 3.651 1.00 68.94 108 GLY A CA 1
ATOM 750 C C . GLY A 1 108 ? -18.667 4.933 3.376 1.00 68.94 108 GLY A C 1
ATOM 751 O O . GLY A 1 108 ? -19.595 4.123 3.437 1.00 68.94 108 GLY A O 1
ATOM 752 N N . ILE A 1 109 ? -17.430 4.600 3.009 1.00 84.12 109 ILE A N 1
ATOM 753 C CA . ILE A 1 109 ? -17.016 3.210 2.871 1.00 84.12 109 ILE A CA 1
ATOM 754 C C . ILE A 1 109 ? -17.219 2.601 4.253 1.00 84.12 109 ILE A C 1
ATOM 756 O O . ILE A 1 109 ? -16.695 3.110 5.243 1.00 84.12 109 ILE A O 1
ATOM 760 N N . LYS A 1 110 ? -18.039 1.552 4.336 1.00 89.44 110 LYS A N 1
ATOM 761 C CA . LYS A 1 110 ? -18.244 0.859 5.607 1.00 89.44 110 LYS A CA 1
ATOM 762 C C . LYS A 1 110 ? -16.899 0.304 6.081 1.00 89.44 110 LYS A C 1
ATOM 764 O O . LYS A 1 110 ? -16.167 -0.236 5.246 1.00 89.44 110 LYS A O 1
ATOM 769 N N . PRO A 1 111 ? -16.569 0.406 7.375 1.00 90.12 111 PRO A N 1
ATOM 770 C CA . PRO A 1 111 ? -15.254 0.019 7.870 1.00 90.12 111 PRO A CA 1
ATOM 771 C C . PRO A 1 111 ? -14.972 -1.476 7.633 1.00 90.12 111 PRO A C 1
ATOM 773 O O . PRO A 1 111 ? -13.843 -1.841 7.325 1.00 90.12 111 PRO A O 1
ATOM 776 N N . GLU A 1 112 ? -15.999 -2.329 7.609 1.00 91.75 112 GLU A N 1
ATOM 777 C CA . GLU A 1 112 ? -15.868 -3.751 7.264 1.00 91.75 112 GLU A CA 1
ATOM 778 C C . GLU A 1 112 ? -15.475 -3.962 5.788 1.00 91.75 112 GLU A C 1
ATOM 780 O O . GLU A 1 112 ? -14.671 -4.835 5.462 1.00 91.75 112 GLU A O 1
ATOM 785 N N . ILE A 1 113 ? -16.011 -3.138 4.878 1.00 92.94 113 ILE A N 1
ATOM 786 C CA . ILE A 1 113 ? -15.654 -3.172 3.450 1.00 92.94 113 ILE A CA 1
ATOM 787 C C . ILE A 1 113 ? -14.235 -2.634 3.257 1.00 92.94 113 ILE A C 1
ATOM 789 O O . ILE A 1 113 ? -13.471 -3.198 2.474 1.00 92.94 113 ILE A O 1
ATOM 793 N N . ALA A 1 114 ? -13.870 -1.578 3.987 1.00 92.88 114 ALA A N 1
ATOM 794 C CA . ALA A 1 114 ? -12.522 -1.024 3.965 1.00 92.88 114 ALA A CA 1
ATOM 795 C C . ALA A 1 114 ? -11.486 -2.061 4.424 1.00 92.88 114 ALA A C 1
ATOM 797 O O . ALA A 1 114 ? -10.484 -2.265 3.739 1.00 92.88 114 ALA A O 1
ATOM 798 N N . PHE A 1 115 ? -11.759 -2.771 5.524 1.00 94.75 115 PHE A N 1
ATOM 799 C CA . PHE A 1 115 ? -10.888 -3.835 6.019 1.00 94.75 115 PHE A CA 1
ATOM 800 C C . PHE A 1 115 ? -10.760 -4.994 5.021 1.00 94.75 115 PHE A C 1
ATOM 802 O O . PHE A 1 115 ? -9.649 -5.420 4.706 1.00 94.75 115 PHE A O 1
ATOM 809 N N . ALA A 1 116 ? -11.873 -5.449 4.435 1.00 95.25 116 ALA A N 1
ATOM 810 C CA . ALA A 1 116 ? -11.839 -6.456 3.374 1.00 95.25 116 ALA A CA 1
ATOM 811 C C . ALA A 1 116 ? -11.023 -5.990 2.151 1.00 95.25 116 ALA A C 1
ATOM 813 O O . ALA A 1 116 ? -10.332 -6.795 1.524 1.00 95.25 116 ALA A O 1
ATOM 814 N N . GLY A 1 117 ? -11.065 -4.694 1.830 1.00 93.94 117 GLY A N 1
ATOM 815 C CA . GLY A 1 117 ? -10.226 -4.076 0.804 1.00 93.94 117 GLY A CA 1
ATOM 816 C C . GLY A 1 117 ? -8.732 -4.148 1.129 1.00 93.94 117 GLY A C 1
ATOM 817 O O . GLY A 1 117 ? -7.940 -4.455 0.241 1.00 93.94 117 GLY A O 1
ATOM 818 N N . LEU A 1 118 ? -8.340 -3.944 2.394 1.00 94.75 118 LEU A N 1
ATOM 819 C CA . LEU A 1 118 ? -6.946 -4.100 2.834 1.00 94.75 118 LEU A CA 1
ATOM 820 C C . LEU A 1 118 ? -6.456 -5.546 2.697 1.00 94.75 118 LEU A C 1
ATOM 822 O O . LEU A 1 118 ? -5.355 -5.776 2.199 1.00 94.75 118 LEU A O 1
ATOM 826 N N . LEU A 1 119 ? -7.287 -6.522 3.081 1.00 96.38 119 LEU A N 1
ATOM 827 C CA . LEU A 1 119 ? -6.962 -7.944 2.933 1.00 96.38 119 LEU A CA 1
ATOM 828 C C . LEU A 1 119 ? -6.751 -8.321 1.461 1.00 96.38 119 LEU A C 1
ATOM 830 O O . LEU A 1 119 ? -5.752 -8.954 1.125 1.00 96.38 119 LEU A O 1
ATOM 834 N N . LYS A 1 120 ? -7.644 -7.869 0.573 1.00 96.00 120 LYS A N 1
ATOM 835 C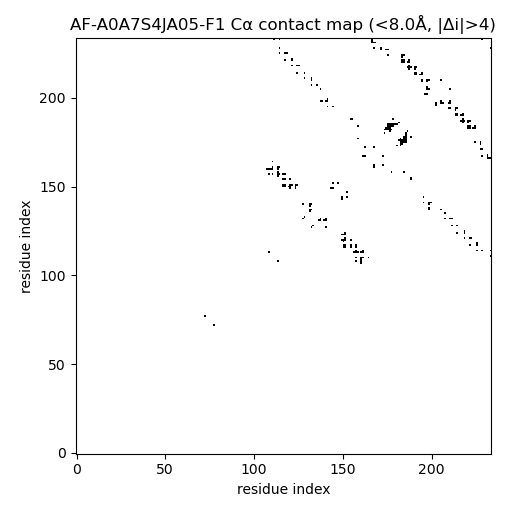 CA . LYS A 1 120 ? -7.499 -8.088 -0.873 1.00 96.00 120 LYS A CA 1
ATOM 836 C C . LYS A 1 120 ? -6.266 -7.397 -1.440 1.00 96.00 120 LYS A C 1
ATOM 838 O O . LYS A 1 120 ? -5.522 -8.023 -2.184 1.00 96.00 120 LYS A O 1
ATOM 843 N N . GLY A 1 121 ? -6.010 -6.146 -1.051 1.00 94.81 121 GLY A N 1
ATOM 844 C CA . GLY A 1 121 ? -4.816 -5.407 -1.469 1.00 94.81 121 GLY A CA 1
ATOM 845 C C . GLY A 1 121 ? -3.523 -6.128 -1.081 1.00 94.81 121 GLY A C 1
ATOM 846 O O . GLY A 1 121 ? -2.587 -6.207 -1.874 1.00 94.81 121 GLY A O 1
ATOM 847 N N . ARG A 1 122 ? -3.492 -6.745 0.105 1.00 96.19 122 ARG A N 1
ATOM 848 C CA . ARG A 1 122 ? -2.373 -7.586 0.541 1.00 96.19 122 ARG A CA 1
ATOM 849 C C . ARG A 1 122 ? -2.189 -8.814 -0.354 1.00 96.19 122 ARG A C 1
ATOM 851 O O . ARG A 1 122 ? -1.074 -9.096 -0.788 1.00 96.19 122 ARG A O 1
ATOM 858 N N . GLU A 1 123 ? -3.260 -9.559 -0.618 1.00 96.31 123 GLU A N 1
ATOM 859 C CA . GLU A 1 123 ? -3.222 -10.745 -1.486 1.00 96.31 123 GLU A CA 1
ATOM 860 C C . GLU A 1 123 ? -2.757 -10.391 -2.905 1.00 96.31 123 GLU A C 1
ATOM 862 O O . GLU A 1 123 ? -1.894 -11.068 -3.468 1.00 96.31 123 GLU A O 1
ATOM 867 N N . GLU A 1 124 ? -3.268 -9.284 -3.436 1.00 94.88 124 GLU A N 1
ATOM 868 C CA . GLU A 1 124 ? -2.901 -8.692 -4.720 1.00 94.88 124 GLU A CA 1
ATOM 869 C C . GLU A 1 124 ? -1.413 -8.341 -4.801 1.00 94.88 124 GLU A C 1
ATOM 871 O O . GLU A 1 124 ? -0.748 -8.713 -5.768 1.00 94.88 124 GLU A O 1
ATOM 876 N N . LEU A 1 125 ? -0.853 -7.681 -3.782 1.00 94.00 125 LEU A N 1
ATOM 877 C CA . LEU A 1 125 ? 0.576 -7.353 -3.738 1.00 94.00 125 LEU A CA 1
ATOM 878 C C . LEU A 1 125 ? 1.458 -8.606 -3.687 1.00 94.00 125 LEU A C 1
ATOM 880 O O . LEU A 1 125 ? 2.480 -8.681 -4.374 1.00 94.00 125 LEU A O 1
ATOM 884 N N . VAL A 1 126 ? 1.061 -9.618 -2.912 1.00 95.56 126 VAL A N 1
ATOM 885 C CA . VAL A 1 126 ? 1.792 -10.893 -2.843 1.00 95.56 126 VAL A CA 1
ATOM 886 C C . VAL A 1 126 ? 1.735 -11.629 -4.184 1.00 95.56 126 VAL A C 1
ATOM 888 O O . VAL A 1 126 ? 2.742 -12.195 -4.620 1.00 95.56 126 VAL A O 1
ATOM 891 N N . ALA A 1 127 ? 0.586 -11.616 -4.862 1.00 94.81 127 ALA A N 1
ATOM 892 C CA . ALA A 1 127 ? 0.441 -12.193 -6.194 1.00 94.81 127 ALA A CA 1
ATOM 893 C C . ALA A 1 127 ? 1.285 -11.438 -7.237 1.00 94.81 127 ALA A C 1
ATOM 895 O O . ALA A 1 127 ? 2.002 -12.070 -8.017 1.00 94.81 127 ALA A O 1
ATOM 896 N N . ALA A 1 128 ? 1.271 -10.103 -7.204 1.00 92.44 128 ALA A N 1
ATOM 897 C CA . ALA A 1 128 ? 2.070 -9.251 -8.082 1.00 92.44 128 ALA A CA 1
ATOM 898 C C . ALA A 1 128 ? 3.577 -9.480 -7.891 1.00 92.44 128 ALA A C 1
ATOM 900 O O . ALA A 1 128 ? 4.308 -9.602 -8.873 1.00 92.44 128 ALA A O 1
ATOM 901 N N . SER A 1 129 ? 4.031 -9.638 -6.644 1.00 92.88 129 SER A N 1
ATOM 902 C CA . SER A 1 129 ? 5.421 -9.986 -6.323 1.00 92.88 129 SER A CA 1
ATOM 903 C C . SER A 1 129 ? 5.857 -11.292 -6.992 1.00 92.88 129 SER A C 1
ATOM 905 O O . SER A 1 129 ? 6.868 -11.346 -7.690 1.00 92.88 129 SER A O 1
ATOM 907 N N . LYS A 1 130 ? 5.049 -12.349 -6.863 1.00 94.19 130 LYS A N 1
ATOM 908 C CA . LYS A 1 130 ? 5.359 -13.654 -7.468 1.00 94.19 130 LYS A CA 1
ATOM 909 C C . LYS A 1 130 ? 5.335 -13.620 -8.996 1.00 94.19 130 LYS A C 1
ATOM 911 O O . LYS A 1 130 ? 6.102 -14.335 -9.627 1.00 94.19 130 LYS A O 1
ATOM 916 N N . LYS A 1 131 ? 4.445 -12.821 -9.589 1.00 94.88 131 LYS A N 1
ATOM 917 C CA . LYS A 1 131 ? 4.266 -12.759 -11.043 1.00 94.88 131 LYS A CA 1
ATOM 918 C C . LYS A 1 131 ? 5.330 -11.893 -11.719 1.00 94.88 131 LYS A C 1
ATOM 920 O O . LYS A 1 131 ? 6.019 -12.367 -12.621 1.00 94.88 131 LYS A O 1
ATOM 925 N N . TYR A 1 132 ? 5.459 -10.642 -11.286 1.00 93.25 132 TYR A N 1
ATOM 926 C CA . TYR A 1 132 ? 6.238 -9.628 -11.995 1.00 93.25 132 TYR A CA 1
ATOM 927 C C . TYR A 1 132 ? 7.669 -9.512 -11.474 1.00 93.25 132 TYR A C 1
ATOM 929 O O . TYR A 1 132 ? 8.601 -9.458 -12.271 1.00 93.25 132 TYR A O 1
ATOM 937 N N . VAL A 1 133 ? 7.875 -9.558 -10.152 1.00 89.88 133 VAL A N 1
ATOM 938 C CA . VAL A 1 133 ? 9.223 -9.412 -9.573 1.00 89.88 133 VAL A CA 1
ATOM 939 C C . VAL A 1 133 ? 10.072 -10.641 -9.891 1.00 89.88 133 VAL A C 1
ATOM 941 O O . VAL A 1 133 ? 11.189 -10.499 -10.375 1.00 89.88 133 VAL A O 1
ATOM 944 N N . SER A 1 134 ? 9.536 -11.857 -9.733 1.00 90.88 134 SER A N 1
ATOM 945 C CA . SER A 1 134 ? 10.278 -13.086 -10.083 1.00 90.88 134 SER A CA 1
ATOM 946 C C . SER A 1 134 ? 10.649 -13.174 -11.571 1.00 90.88 134 SER A C 1
ATOM 948 O O . SER A 1 134 ? 11.695 -13.727 -11.903 1.00 90.88 134 SER A O 1
ATOM 950 N N . SER A 1 135 ? 9.825 -12.599 -12.451 1.00 92.44 135 SER A N 1
ATOM 951 C CA . SER A 1 135 ? 10.048 -12.583 -13.905 1.00 92.44 135 SER A CA 1
ATOM 952 C C . SER A 1 135 ? 10.822 -11.350 -14.392 1.00 92.44 135 SER A C 1
ATOM 954 O O . SER A 1 135 ? 11.133 -11.273 -15.576 1.00 92.44 135 SER A O 1
ATOM 956 N N . LYS A 1 136 ? 11.137 -10.398 -13.497 1.00 91.69 136 LYS A N 1
ATOM 957 C CA . LYS A 1 136 ? 11.715 -9.075 -13.813 1.00 91.69 136 LYS A CA 1
ATOM 958 C C . LYS A 1 136 ? 10.914 -8.282 -14.859 1.00 91.69 136 LYS A C 1
ATOM 960 O O . LYS A 1 136 ? 11.482 -7.530 -15.644 1.00 91.69 136 LYS A O 1
ATOM 965 N N . ASP A 1 137 ? 9.597 -8.458 -14.863 1.00 92.75 137 ASP A N 1
ATOM 966 C CA . ASP A 1 137 ? 8.672 -7.764 -15.761 1.00 92.75 137 ASP A CA 1
ATOM 967 C C . ASP A 1 137 ? 8.189 -6.460 -15.107 1.00 92.75 137 ASP A C 1
ATOM 969 O O . ASP A 1 137 ? 7.134 -6.411 -14.466 1.00 92.75 137 ASP A O 1
ATOM 973 N N . TYR A 1 138 ? 9.009 -5.410 -15.202 1.00 92.19 138 TYR A N 1
ATOM 974 C CA . TYR A 1 138 ? 8.709 -4.114 -14.583 1.00 92.19 138 TYR A CA 1
ATOM 975 C C . TYR A 1 138 ? 7.628 -3.336 -15.331 1.00 92.19 138 TYR A C 1
ATOM 977 O O . TYR A 1 138 ? 6.830 -2.654 -14.694 1.00 92.19 138 TYR A O 1
ATOM 985 N N . ASP A 1 139 ? 7.529 -3.499 -16.650 1.00 91.94 139 ASP A N 1
ATOM 986 C CA . ASP A 1 139 ? 6.463 -2.899 -17.456 1.00 91.94 139 ASP A CA 1
ATOM 987 C C . ASP A 1 139 ? 5.087 -3.465 -17.097 1.00 91.94 139 ASP A C 1
ATOM 989 O O . ASP A 1 139 ? 4.115 -2.716 -16.923 1.00 91.94 139 ASP A O 1
ATOM 993 N N . GLY A 1 140 ? 5.006 -4.788 -16.924 1.00 93.19 140 GLY A N 1
ATOM 994 C CA . GLY A 1 140 ? 3.808 -5.456 -16.431 1.00 93.19 140 GLY A CA 1
ATOM 995 C C . GLY A 1 140 ? 3.446 -5.009 -15.017 1.00 93.19 140 GLY A C 1
ATOM 996 O O . GLY A 1 140 ? 2.276 -4.729 -14.743 1.00 93.19 140 GLY A O 1
ATOM 997 N N . LEU A 1 141 ? 4.441 -4.865 -14.131 1.00 93.44 141 LEU A N 1
ATOM 998 C CA . LEU A 1 141 ? 4.227 -4.353 -12.775 1.00 93.44 141 LEU A CA 1
ATOM 999 C C . LEU A 1 141 ? 3.729 -2.904 -12.782 1.00 93.44 141 LEU A C 1
ATOM 1001 O O . LEU A 1 141 ? 2.778 -2.589 -12.073 1.00 93.44 141 LEU A O 1
ATOM 1005 N N . ARG A 1 142 ? 4.320 -2.031 -13.599 1.00 93.69 142 ARG A N 1
ATOM 1006 C CA . ARG A 1 142 ? 3.906 -0.631 -13.756 1.00 93.69 142 ARG A CA 1
ATOM 1007 C C . ARG A 1 142 ? 2.457 -0.535 -14.218 1.00 93.69 142 ARG A C 1
ATOM 1009 O O . ARG A 1 142 ? 1.664 0.172 -13.599 1.00 93.69 142 ARG A O 1
ATOM 1016 N N . THR A 1 143 ? 2.108 -1.278 -15.269 1.00 93.81 143 THR A N 1
ATOM 1017 C CA . THR A 1 143 ? 0.743 -1.310 -15.814 1.00 93.81 143 THR A CA 1
ATOM 1018 C C . THR A 1 143 ? -0.241 -1.774 -14.748 1.00 93.81 143 THR A C 1
ATOM 1020 O O . THR A 1 143 ? -1.234 -1.099 -14.492 1.00 93.81 143 THR A O 1
ATOM 1023 N N . TYR A 1 144 ? 0.094 -2.858 -14.047 1.00 93.62 144 TYR A N 1
ATOM 1024 C CA . TYR A 1 144 ? -0.701 -3.374 -12.941 1.00 93.62 144 TYR A CA 1
ATOM 1025 C C . TYR A 1 144 ? -0.898 -2.332 -11.828 1.00 93.62 144 TYR A C 1
ATOM 1027 O O . TYR A 1 144 ? -2.019 -2.086 -11.403 1.00 93.62 144 TYR A O 1
ATOM 1035 N N . LEU A 1 145 ? 0.162 -1.655 -11.379 1.00 92.75 145 LEU A N 1
ATOM 1036 C CA . LEU A 1 145 ? 0.073 -0.633 -10.327 1.00 92.75 145 LEU A CA 1
ATOM 1037 C C . LEU A 1 145 ? -0.683 0.635 -10.769 1.00 92.75 145 LEU A C 1
ATOM 1039 O O . LEU A 1 145 ? -1.180 1.384 -9.920 1.00 92.75 145 LEU A O 1
ATOM 1043 N N . ALA A 1 146 ? -0.772 0.890 -12.076 1.00 90.94 146 ALA A N 1
ATOM 1044 C CA . ALA A 1 146 ? -1.557 1.978 -12.654 1.00 90.94 146 ALA A CA 1
ATOM 1045 C C . ALA A 1 146 ? -3.050 1.632 -12.804 1.00 90.94 146 ALA A C 1
ATOM 1047 O O . ALA A 1 146 ? -3.876 2.541 -12.911 1.00 90.94 146 ALA A O 1
ATOM 1048 N N . GLU A 1 147 ? -3.426 0.349 -12.775 1.00 91.12 147 GLU A N 1
ATOM 1049 C CA . GLU A 1 147 ? -4.825 -0.065 -12.855 1.00 91.12 147 GLU A CA 1
ATOM 1050 C C . GLU A 1 147 ? -5.615 0.444 -11.638 1.00 91.12 147 GLU A C 1
ATOM 1052 O O . GLU A 1 147 ? -5.373 0.077 -10.486 1.00 91.12 147 GLU A O 1
ATOM 1057 N N . GLY A 1 148 ? -6.634 1.269 -11.891 1.00 80.94 148 GLY A N 1
ATOM 1058 C CA . GLY A 1 148 ? -7.513 1.793 -10.838 1.00 80.94 148 GLY A CA 1
ATOM 1059 C C . GLY A 1 148 ? -8.334 0.718 -10.110 1.00 80.94 148 GLY A C 1
ATOM 1060 O O . GLY A 1 148 ? -8.909 1.003 -9.064 1.00 80.94 148 GLY A O 1
ATOM 1061 N N . ALA A 1 149 ? -8.387 -0.505 -10.648 1.00 84.25 149 ALA A N 1
ATOM 1062 C CA . ALA A 1 149 ? -9.062 -1.647 -10.035 1.00 84.25 149 ALA A CA 1
ATOM 1063 C C . ALA A 1 149 ? -8.250 -2.304 -8.904 1.00 84.25 149 ALA A C 1
ATOM 1065 O O . ALA A 1 149 ? -8.826 -3.049 -8.112 1.00 84.25 149 ALA A O 1
ATOM 1066 N N . VAL A 1 150 ? -6.944 -2.030 -8.810 1.00 88.81 150 VAL A N 1
ATOM 1067 C CA . VAL A 1 150 ? -6.091 -2.571 -7.745 1.00 88.81 150 VAL A CA 1
ATOM 1068 C C . VAL A 1 150 ? -6.510 -1.976 -6.406 1.00 88.81 150 VAL A C 1
ATOM 1070 O O . VAL A 1 150 ? -6.492 -0.757 -6.215 1.00 88.81 150 VAL A O 1
ATOM 1073 N N . ASN A 1 151 ? -6.845 -2.837 -5.443 1.00 91.19 151 ASN A N 1
ATOM 1074 C CA . ASN A 1 151 ? -7.361 -2.421 -4.137 1.00 91.19 151 ASN A CA 1
ATOM 1075 C C . ASN A 1 151 ? -6.344 -1.567 -3.369 1.00 91.19 151 ASN A C 1
ATOM 1077 O O . ASN A 1 151 ? -6.721 -0.674 -2.607 1.00 91.19 151 ASN A O 1
ATOM 1081 N N . MET A 1 152 ? -5.053 -1.793 -3.620 1.00 92.44 152 MET A N 1
ATOM 1082 C CA . MET A 1 152 ? -3.967 -1.027 -3.016 1.00 92.44 152 MET A CA 1
ATOM 1083 C C . MET A 1 152 ? -3.975 0.459 -3.411 1.00 92.44 152 MET A C 1
ATOM 1085 O O . MET A 1 152 ? -3.623 1.310 -2.597 1.00 92.44 152 MET A O 1
ATOM 1089 N N . ASN A 1 153 ? -4.463 0.809 -4.608 1.00 92.25 153 ASN A N 1
ATOM 1090 C CA . ASN A 1 153 ? -4.623 2.211 -5.012 1.00 92.25 153 ASN A CA 1
ATOM 1091 C C . ASN A 1 153 ? -5.724 2.928 -4.201 1.00 92.25 153 ASN A C 1
ATOM 1093 O O . ASN A 1 153 ? -5.690 4.147 -4.053 1.00 92.25 153 ASN A O 1
ATOM 1097 N N . GLY A 1 154 ? -6.664 2.175 -3.621 1.00 90.56 154 GLY A N 1
ATOM 1098 C CA . GLY A 1 154 ? -7.687 2.673 -2.699 1.00 90.56 154 GLY A CA 1
ATOM 1099 C C . GLY A 1 154 ? -7.273 2.670 -1.222 1.00 90.56 154 GLY A C 1
ATOM 1100 O O . GLY A 1 154 ? -8.108 2.989 -0.372 1.00 90.56 154 GLY A O 1
ATOM 1101 N N . PHE A 1 155 ? -6.021 2.320 -0.892 1.00 92.69 155 PHE A N 1
ATOM 1102 C CA . PHE A 1 155 ? -5.566 2.141 0.491 1.00 92.69 155 PHE A CA 1
ATOM 1103 C C . PHE A 1 155 ? -5.857 3.347 1.383 1.00 92.69 155 PHE A C 1
ATOM 1105 O O . PHE A 1 155 ? -6.434 3.179 2.450 1.00 92.69 155 PHE A O 1
ATOM 1112 N N . GLU A 1 156 ? -5.519 4.563 0.947 1.00 90.94 156 GLU A N 1
ATOM 1113 C CA . GLU A 1 156 ? -5.706 5.767 1.767 1.00 90.94 156 GLU A CA 1
ATOM 1114 C C . GLU A 1 156 ? -7.184 6.001 2.106 1.00 90.94 156 GLU A C 1
ATOM 1116 O O . GLU A 1 156 ? -7.528 6.322 3.242 1.00 90.94 156 GLU A O 1
ATOM 1121 N N . SER A 1 157 ? -8.082 5.763 1.147 1.00 91.19 157 SER A N 1
ATOM 1122 C CA . SER A 1 157 ? -9.525 5.883 1.381 1.00 91.19 157 SER A CA 1
ATOM 1123 C C . SER A 1 157 ? -10.034 4.823 2.361 1.00 91.19 157 SER A C 1
ATOM 1125 O O . SER A 1 157 ? -10.828 5.146 3.246 1.00 91.19 157 SER A O 1
ATOM 1127 N N . ASN A 1 158 ? -9.545 3.585 2.247 1.00 91.88 158 ASN A N 1
ATOM 1128 C CA . ASN A 1 158 ? -9.881 2.496 3.166 1.00 91.88 158 ASN A CA 1
ATOM 1129 C C . ASN A 1 158 ? -9.331 2.760 4.578 1.00 91.88 158 ASN A C 1
ATOM 1131 O O . ASN A 1 158 ? -10.060 2.626 5.559 1.00 91.88 158 ASN A O 1
ATOM 1135 N N . ALA A 1 159 ? -8.079 3.203 4.693 1.00 90.81 159 ALA A N 1
ATOM 1136 C CA . ALA A 1 159 ? -7.449 3.544 5.963 1.00 90.81 159 ALA A CA 1
ATOM 1137 C C . ALA A 1 159 ? -8.183 4.698 6.663 1.00 90.81 159 ALA A C 1
ATOM 1139 O O . ALA A 1 159 ? -8.465 4.612 7.855 1.00 90.81 159 ALA A O 1
ATOM 1140 N N . LEU A 1 160 ? -8.575 5.747 5.930 1.00 91.00 160 LEU A N 1
ATOM 1141 C CA . LEU A 1 160 ? -9.376 6.840 6.490 1.00 91.00 160 LEU A CA 1
ATOM 1142 C C . LEU A 1 160 ? -10.735 6.352 7.011 1.00 91.00 160 LEU A C 1
ATOM 1144 O O . LEU A 1 160 ? -11.124 6.728 8.114 1.00 91.00 160 LEU A O 1
ATOM 1148 N N . ALA A 1 161 ? -11.424 5.479 6.271 1.00 91.38 161 ALA A N 1
ATOM 1149 C CA . ALA A 1 161 ? -12.691 4.898 6.719 1.00 91.38 161 ALA A CA 1
ATOM 1150 C C . ALA A 1 161 ? -12.537 4.073 8.013 1.00 91.38 161 ALA A C 1
ATOM 1152 O O . ALA A 1 161 ? -13.399 4.127 8.892 1.00 91.38 161 ALA A O 1
ATOM 1153 N N . LEU A 1 162 ? -11.419 3.355 8.169 1.00 90.69 162 LEU A N 1
ATOM 1154 C CA . LEU A 1 162 ? -11.100 2.633 9.403 1.00 90.69 162 LEU A CA 1
ATOM 1155 C C . LEU A 1 162 ? -10.823 3.593 10.563 1.00 90.69 162 LEU A C 1
ATOM 1157 O O . LEU A 1 162 ? -11.384 3.424 11.644 1.00 90.69 162 LEU A O 1
ATOM 1161 N N . LEU A 1 163 ? -10.030 4.643 10.348 1.00 90.25 163 LEU A N 1
ATOM 1162 C CA . LEU A 1 163 ? -9.707 5.635 11.380 1.00 90.25 163 LEU A CA 1
ATOM 1163 C C . LEU A 1 163 ? -10.933 6.439 11.847 1.00 90.25 163 LEU A C 1
ATOM 1165 O O . LEU A 1 163 ? -11.012 6.841 13.012 1.00 90.25 163 LEU A O 1
ATOM 1169 N N . GLU A 1 164 ? -11.910 6.646 10.965 1.00 89.44 164 GLU A N 1
ATOM 1170 C CA . GLU A 1 164 ? -13.204 7.259 11.287 1.00 89.44 164 GLU A CA 1
ATOM 1171 C C . GLU A 1 164 ? -14.148 6.295 12.036 1.00 89.44 164 GLU A C 1
ATOM 1173 O O . GLU A 1 164 ? -15.097 6.740 12.687 1.00 89.44 164 GLU A O 1
ATOM 1178 N N . SER A 1 165 ? -13.879 4.984 12.017 1.00 87.44 165 SER A N 1
ATOM 1179 C CA . SER A 1 165 ? -14.707 3.978 12.690 1.00 87.44 165 SER A CA 1
ATOM 1180 C C . SER A 1 165 ? -14.660 4.101 14.218 1.00 87.44 165 SER A C 1
ATOM 1182 O O . SER A 1 165 ? -13.682 4.564 14.808 1.00 87.44 165 SER A O 1
ATOM 1184 N N . LYS A 1 166 ? -15.727 3.660 14.890 1.00 88.19 166 LYS A N 1
ATOM 1185 C CA . LYS A 1 166 ? -15.780 3.571 16.363 1.00 88.19 166 LYS A CA 1
ATOM 1186 C C . LYS A 1 166 ? -15.200 2.262 16.912 1.00 88.19 166 LYS A C 1
ATOM 1188 O O . LYS A 1 166 ? -15.117 2.124 18.124 1.00 88.19 166 LYS A O 1
ATOM 1193 N N . GLN A 1 167 ? -14.877 1.313 16.033 1.00 87.94 167 GLN A N 1
ATOM 1194 C CA . GLN A 1 167 ? -14.377 -0.014 16.399 1.00 87.94 167 GLN A CA 1
ATOM 1195 C C . GLN A 1 167 ? -12.895 0.030 16.788 1.00 87.94 167 GLN A C 1
ATOM 1197 O O . GLN A 1 167 ? -12.498 -0.694 17.688 1.00 87.94 167 GLN A O 1
ATOM 1202 N N . LEU A 1 168 ? -12.100 0.909 16.164 1.00 88.56 168 LEU A N 1
ATOM 1203 C CA . LEU A 1 168 ? -10.713 1.138 16.573 1.00 88.56 168 LEU A CA 1
ATOM 1204 C C . LEU A 1 168 ? -10.637 2.011 17.829 1.00 88.56 168 LEU A C 1
ATOM 1206 O O . LEU A 1 168 ? -11.243 3.090 17.883 1.00 88.56 168 LEU A O 1
ATOM 1210 N N . ASP A 1 169 ? -9.825 1.593 18.793 1.00 90.69 169 ASP A N 1
ATOM 1211 C CA . ASP A 1 169 ? -9.458 2.415 19.939 1.00 90.69 169 ASP A CA 1
ATOM 1212 C C . ASP A 1 169 ? -8.535 3.593 19.545 1.00 90.69 169 ASP A C 1
ATOM 1214 O O . ASP A 1 169 ? -8.01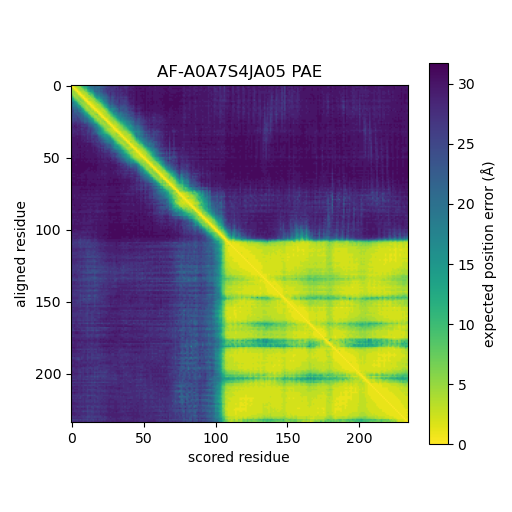3 3.689 18.428 1.00 90.69 169 ASP A O 1
ATOM 1218 N N . ALA A 1 170 ? -8.367 4.558 20.453 1.00 89.00 170 ALA A N 1
ATOM 1219 C CA . ALA A 1 170 ? -7.603 5.773 20.175 1.00 89.00 170 ALA A CA 1
ATOM 1220 C C . ALA A 1 170 ? -6.087 5.532 20.024 1.00 89.00 170 ALA A C 1
ATOM 1222 O O . ALA A 1 170 ? -5.438 6.286 19.293 1.00 89.00 170 ALA A O 1
ATOM 1223 N N . GLU A 1 171 ? -5.533 4.512 20.686 1.00 89.62 171 GLU A N 1
ATOM 1224 C CA . GLU A 1 171 ? -4.125 4.124 20.567 1.00 89.62 171 GLU A CA 1
ATOM 1225 C C . GLU A 1 171 ? -3.889 3.440 19.219 1.00 89.62 171 GLU A C 1
ATOM 1227 O O . GLU A 1 171 ? -3.047 3.900 18.450 1.00 89.62 171 GLU A O 1
ATOM 1232 N N . SER A 1 172 ? -4.736 2.485 18.834 1.00 91.62 172 SER A N 1
ATOM 1233 C CA . SER A 1 172 ? -4.677 1.817 17.526 1.00 91.62 172 SER A CA 1
ATOM 1234 C C . SER A 1 172 ? -4.809 2.786 16.350 1.00 91.62 172 SER A C 1
ATOM 1236 O O . SER A 1 172 ? -4.112 2.668 15.341 1.00 91.62 172 SER A O 1
ATOM 1238 N N . LYS A 1 173 ? -5.652 3.822 16.468 1.00 90.94 173 LYS A N 1
ATOM 1239 C CA . LYS A 1 173 ? -5.733 4.889 15.450 1.00 90.94 173 LYS A CA 1
ATOM 1240 C C . LYS A 1 173 ? -4.435 5.683 15.319 1.00 90.94 173 LYS A C 1
ATOM 1242 O O . LYS A 1 173 ? -4.127 6.180 14.234 1.00 90.94 173 LYS A O 1
ATOM 1247 N N . LYS A 1 174 ? -3.702 5.853 16.420 1.00 90.19 174 LYS A N 1
ATOM 1248 C CA . LYS A 1 174 ? -2.401 6.523 16.427 1.00 90.19 174 LYS A CA 1
ATOM 1249 C C . LYS A 1 174 ? -1.326 5.621 15.818 1.00 90.19 174 LYS A C 1
ATOM 1251 O O . LYS A 1 174 ? -0.534 6.128 15.035 1.00 90.19 174 LYS A O 1
ATOM 1256 N N . GLU A 1 175 ? -1.343 4.326 16.131 1.00 90.00 175 GLU A N 1
ATOM 1257 C CA . GLU A 1 175 ? -0.406 3.329 15.594 1.00 90.00 175 GLU A CA 1
ATOM 1258 C C . GLU A 1 175 ? -0.558 3.130 14.082 1.00 90.00 175 GLU A C 1
ATOM 1260 O O . GLU A 1 175 ? 0.434 3.154 13.352 1.00 90.00 175 GLU A O 1
ATOM 1265 N N . ILE A 1 176 ? -1.795 3.026 13.581 1.00 90.25 176 ILE A N 1
ATOM 1266 C CA . ILE A 1 176 ? -2.050 2.996 12.134 1.00 90.25 176 ILE A CA 1
ATOM 1267 C C . ILE A 1 176 ? -1.588 4.318 11.515 1.00 90.25 176 ILE A C 1
ATOM 1269 O O . ILE A 1 176 ? -0.827 4.325 10.550 1.00 90.25 176 ILE A O 1
ATOM 1273 N N . GLY A 1 177 ? -2.011 5.450 12.081 1.00 85.50 177 GLY A N 1
ATOM 1274 C CA . GLY A 1 177 ? -1.630 6.768 11.587 1.00 85.50 177 GLY A CA 1
ATOM 1275 C C . GLY A 1 177 ? -2.035 7.028 10.126 1.00 85.50 177 GLY A C 1
ATOM 1276 O O . GLY A 1 177 ? -2.702 6.247 9.456 1.00 85.50 177 GLY A O 1
ATOM 1277 N N . THR A 1 178 ? -1.648 8.195 9.621 1.00 75.75 178 THR A N 1
ATOM 1278 C CA . THR A 1 178 ? -1.730 8.567 8.195 1.00 75.75 178 THR A CA 1
ATOM 1279 C C . THR A 1 178 ? -0.490 9.379 7.848 1.00 75.75 178 THR A C 1
ATOM 1281 O O . THR A 1 178 ? 0.333 9.647 8.728 1.00 75.75 178 THR A O 1
ATOM 1284 N N . ILE A 1 179 ? -0.384 9.861 6.608 1.00 69.69 179 ILE A N 1
ATOM 1285 C CA . ILE A 1 179 ? 0.730 10.705 6.149 1.00 69.69 179 ILE A CA 1
ATOM 1286 C C . ILE A 1 179 ? 1.047 11.893 7.082 1.00 69.69 179 ILE A C 1
ATOM 1288 O O . ILE A 1 179 ? 2.183 12.346 7.136 1.00 69.69 179 ILE A O 1
ATOM 1292 N N . ARG A 1 180 ? 0.072 12.385 7.864 1.00 76.56 180 ARG A N 1
ATOM 1293 C CA . ARG A 1 180 ? 0.273 13.492 8.819 1.00 76.56 180 ARG A CA 1
ATOM 1294 C C . ARG A 1 180 ? 0.677 13.064 10.227 1.00 76.56 180 ARG A C 1
ATOM 1296 O O . ARG A 1 180 ? 1.125 13.908 10.996 1.00 76.56 180 ARG A O 1
ATOM 1303 N N . ARG A 1 181 ? 0.427 11.811 10.610 1.00 75.25 181 ARG A N 1
ATOM 1304 C CA . ARG A 1 181 ? 0.567 11.348 12.001 1.00 75.25 181 ARG A CA 1
ATOM 1305 C C . ARG A 1 181 ? 1.617 10.264 12.221 1.00 75.25 181 ARG A C 1
ATOM 1307 O O . ARG A 1 181 ? 1.739 9.870 13.366 1.00 75.25 181 ARG A O 1
ATOM 1314 N N . TYR A 1 182 ? 2.387 9.893 11.191 1.00 79.69 182 TYR A N 1
ATOM 1315 C CA . TYR A 1 182 ? 3.469 8.895 11.221 1.00 79.69 182 TYR A CA 1
ATOM 1316 C C . TYR A 1 182 ? 3.069 7.596 11.947 1.00 79.69 182 TYR A C 1
ATOM 1318 O O . TYR A 1 182 ? 3.058 7.523 13.170 1.00 79.69 182 TYR A O 1
ATOM 1326 N N . GLY A 1 183 ? 2.742 6.563 11.179 1.00 89.81 183 GLY A N 1
ATOM 1327 C CA . GLY A 1 183 ? 2.379 5.242 11.693 1.00 89.81 183 GLY A CA 1
ATOM 1328 C C . GLY A 1 183 ? 2.509 4.191 10.598 1.00 89.81 183 GLY A C 1
ATOM 1329 O O . GLY A 1 183 ? 2.904 4.525 9.476 1.00 89.81 183 GLY A O 1
ATOM 1330 N N . ALA A 1 184 ? 2.127 2.949 10.891 1.00 93.06 184 ALA A N 1
ATOM 1331 C CA . ALA A 1 184 ? 2.261 1.834 9.951 1.00 93.06 184 ALA A CA 1
ATOM 1332 C C . ALA A 1 184 ? 1.547 2.105 8.610 1.00 93.06 184 ALA A C 1
ATOM 1334 O O . ALA A 1 184 ? 2.060 1.801 7.536 1.00 93.06 184 ALA A O 1
ATOM 1335 N N . GLY A 1 185 ? 0.394 2.779 8.638 1.00 92.25 185 GLY A N 1
ATOM 1336 C CA . GLY A 1 185 ? -0.334 3.204 7.442 1.00 92.25 185 GLY A CA 1
ATOM 1337 C C . GLY A 1 185 ? 0.371 4.304 6.642 1.00 92.25 185 GLY A C 1
ATOM 1338 O O . GLY A 1 185 ? 0.230 4.354 5.422 1.00 92.25 185 GLY A O 1
ATOM 1339 N N . ALA A 1 186 ? 1.163 5.166 7.287 1.00 92.19 186 ALA A N 1
ATOM 1340 C CA . ALA A 1 186 ? 2.010 6.125 6.576 1.00 92.19 186 ALA A CA 1
ATOM 1341 C C . ALA A 1 186 ? 3.157 5.409 5.852 1.00 92.19 186 ALA A C 1
ATOM 1343 O O . ALA A 1 186 ? 3.425 5.716 4.691 1.00 92.19 186 ALA A O 1
ATOM 1344 N N . ASP A 1 187 ? 3.775 4.421 6.501 1.00 93.50 187 ASP A N 1
ATOM 1345 C CA . ASP A 1 187 ? 4.836 3.614 5.896 1.00 93.50 187 ASP A CA 1
ATOM 1346 C C . ASP A 1 187 ? 4.326 2.852 4.672 1.00 93.50 187 ASP A C 1
ATOM 1348 O O . ASP A 1 187 ? 4.987 2.852 3.635 1.00 93.50 187 ASP A O 1
ATOM 1352 N N . VAL A 1 188 ? 3.109 2.298 4.731 1.00 95.12 188 VAL A N 1
ATOM 1353 C CA . VAL A 1 188 ? 2.457 1.687 3.563 1.00 95.12 188 VAL A CA 1
ATOM 1354 C C . VAL A 1 188 ? 2.369 2.674 2.395 1.00 95.12 188 VAL A C 1
ATOM 1356 O O . VAL A 1 188 ? 2.763 2.327 1.283 1.00 95.12 188 VAL A O 1
ATOM 1359 N N . ILE A 1 189 ? 1.898 3.904 2.634 1.00 93.25 189 ILE A N 1
ATOM 1360 C CA . ILE A 1 189 ? 1.761 4.937 1.592 1.00 93.25 189 ILE A CA 1
ATOM 1361 C C . ILE A 1 189 ? 3.128 5.315 1.014 1.00 93.25 189 ILE A C 1
ATOM 1363 O O . ILE A 1 189 ? 3.280 5.381 -0.204 1.00 93.25 189 ILE A O 1
ATOM 1367 N N . ILE A 1 190 ? 4.127 5.540 1.870 1.00 92.88 190 ILE A N 1
ATOM 1368 C CA . ILE A 1 190 ? 5.466 5.966 1.446 1.00 92.88 190 ILE A CA 1
ATOM 1369 C C . ILE A 1 190 ? 6.157 4.852 0.656 1.00 92.88 190 ILE A C 1
ATOM 1371 O O . ILE A 1 190 ? 6.685 5.109 -0.422 1.00 92.88 190 ILE A O 1
ATOM 1375 N N . MET A 1 191 ? 6.130 3.611 1.150 1.00 95.12 191 MET A N 1
ATOM 1376 C CA . MET A 1 191 ? 6.776 2.476 0.484 1.00 95.12 191 MET A CA 1
ATOM 1377 C C . MET A 1 191 ? 6.070 2.112 -0.822 1.00 95.12 191 MET A C 1
ATOM 1379 O O . MET A 1 191 ? 6.731 1.830 -1.816 1.00 95.12 191 MET A O 1
ATOM 1383 N N . TYR A 1 192 ? 4.735 2.168 -0.853 1.00 95.12 192 TYR A N 1
ATOM 1384 C CA . TYR A 1 192 ? 3.974 1.930 -2.079 1.00 95.12 192 TYR A CA 1
ATOM 1385 C C . TYR A 1 192 ? 4.181 3.050 -3.112 1.00 95.12 192 TYR A C 1
ATOM 1387 O O . TYR A 1 192 ? 4.311 2.778 -4.303 1.00 95.12 192 TYR A O 1
ATOM 1395 N N . GLY A 1 193 ? 4.277 4.307 -2.668 1.00 93.44 193 GLY A N 1
ATOM 1396 C CA . GLY A 1 193 ? 4.659 5.432 -3.523 1.00 93.44 193 GLY A CA 1
ATOM 1397 C C . GLY A 1 193 ? 6.075 5.278 -4.085 1.00 93.44 193 GLY A C 1
ATOM 1398 O O . GLY A 1 193 ? 6.275 5.469 -5.281 1.00 93.44 193 GLY A O 1
ATOM 1399 N N . GLY A 1 194 ? 7.028 4.850 -3.250 1.00 93.25 194 GLY A N 1
ATOM 1400 C CA . GLY A 1 194 ? 8.397 4.527 -3.659 1.00 93.25 194 GLY A CA 1
ATOM 1401 C C . GLY A 1 194 ? 8.457 3.389 -4.676 1.00 93.25 194 GLY A C 1
ATOM 1402 O O . GLY A 1 194 ? 9.153 3.509 -5.676 1.00 93.25 194 GLY A O 1
ATOM 1403 N N . LEU A 1 195 ? 7.649 2.338 -4.493 1.00 95.06 195 LEU A N 1
ATOM 1404 C CA . LEU A 1 195 ? 7.511 1.257 -5.471 1.00 95.06 195 LEU A CA 1
ATOM 1405 C C . LEU A 1 195 ? 7.049 1.787 -6.832 1.00 95.06 195 LEU A C 1
ATOM 1407 O O . LEU A 1 195 ? 7.625 1.422 -7.850 1.00 95.06 195 LEU A O 1
ATOM 1411 N N . LYS A 1 196 ? 6.016 2.641 -6.852 1.00 94.31 196 LYS A N 1
ATOM 1412 C CA . LYS A 1 196 ? 5.490 3.227 -8.093 1.00 94.31 196 LYS A CA 1
ATOM 1413 C C . LYS A 1 196 ? 6.501 4.143 -8.775 1.00 94.31 196 LYS A C 1
ATOM 1415 O O . LYS A 1 196 ? 6.551 4.132 -9.996 1.00 94.31 196 LYS A O 1
ATOM 1420 N N . ALA A 1 197 ? 7.277 4.902 -8.003 1.00 93.62 197 ALA A N 1
ATOM 1421 C CA . ALA A 1 197 ? 8.344 5.752 -8.523 1.00 93.62 197 ALA A CA 1
ATOM 1422 C C . ALA A 1 197 ? 9.504 4.925 -9.100 1.00 93.62 197 ALA A C 1
ATOM 1424 O O . ALA A 1 197 ? 10.013 5.245 -10.165 1.00 93.62 197 ALA A O 1
ATOM 1425 N N . GLU A 1 198 ? 9.882 3.827 -8.441 1.00 94.06 198 GLU A N 1
ATOM 1426 C CA . GLU A 1 198 ? 10.962 2.953 -8.909 1.00 94.06 198 GLU A CA 1
ATOM 1427 C C . GLU A 1 198 ? 10.622 2.277 -10.244 1.00 94.06 198 GLU A C 1
ATOM 1429 O O . GLU A 1 198 ? 11.508 2.073 -11.064 1.00 94.06 198 GLU A O 1
ATOM 1434 N N . VAL A 1 199 ? 9.352 1.941 -10.488 1.00 93.75 199 VAL A N 1
ATOM 1435 C CA . VAL A 1 199 ? 8.904 1.338 -11.761 1.00 93.75 199 VAL A CA 1
ATOM 1436 C C . VAL A 1 199 ? 8.278 2.350 -12.722 1.00 93.75 199 VAL A C 1
ATOM 1438 O O . VAL A 1 199 ? 7.567 1.959 -13.649 1.00 93.75 199 VAL A O 1
ATOM 1441 N N . ALA A 1 200 ? 8.460 3.645 -12.472 1.00 91.44 200 ALA A N 1
ATOM 1442 C CA . ALA A 1 200 ? 7.894 4.689 -13.309 1.00 91.44 200 ALA A CA 1
ATOM 1443 C C . ALA A 1 200 ? 8.582 4.744 -14.683 1.00 91.44 200 ALA A C 1
ATOM 1445 O O . ALA A 1 200 ? 9.687 4.245 -14.867 1.00 91.44 200 ALA A O 1
ATOM 1446 N N . GLU A 1 201 ? 7.896 5.326 -15.670 1.00 86.00 201 GLU A N 1
ATOM 1447 C CA . GLU A 1 201 ? 8.400 5.415 -17.050 1.00 86.00 201 GLU A CA 1
ATOM 1448 C C . GLU A 1 201 ? 9.665 6.264 -17.179 1.00 86.00 201 GLU A C 1
ATOM 1450 O O . GLU A 1 201 ? 10.472 6.027 -18.065 1.00 86.00 201 GLU A O 1
ATOM 1455 N N . ASP A 1 202 ? 9.827 7.243 -16.294 1.00 86.75 202 ASP A N 1
ATOM 1456 C CA . ASP A 1 202 ? 10.976 8.138 -16.213 1.00 86.75 202 ASP A CA 1
ATOM 1457 C C . ASP A 1 202 ? 12.194 7.507 -15.519 1.00 86.75 202 ASP A C 1
ATOM 1459 O O . ASP A 1 202 ? 13.261 8.122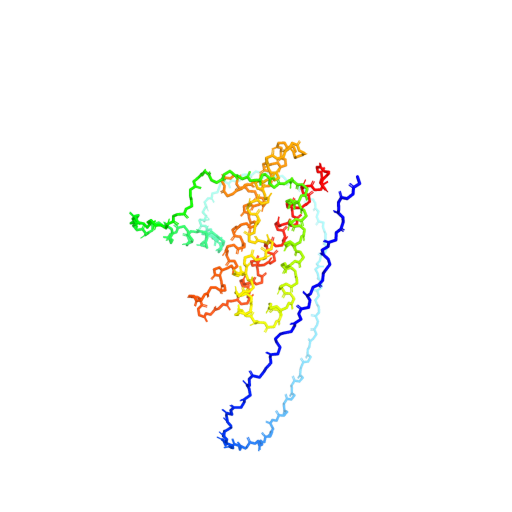 -15.495 1.00 86.75 202 ASP A O 1
ATOM 1463 N N . ASN A 1 203 ? 12.063 6.289 -14.980 1.00 87.38 203 ASN A N 1
ATOM 1464 C CA . ASN A 1 203 ? 13.188 5.509 -14.479 1.00 87.38 203 ASN A CA 1
ATOM 1465 C C . ASN A 1 203 ? 13.599 4.443 -15.506 1.00 87.38 203 ASN A C 1
ATOM 1467 O O . ASN A 1 203 ? 13.058 3.338 -15.520 1.00 87.38 203 ASN A O 1
ATOM 1471 N N . ASP A 1 204 ? 14.581 4.775 -16.345 1.00 81.75 204 ASP A N 1
ATOM 1472 C CA . ASP A 1 204 ? 15.063 3.905 -17.428 1.00 81.75 204 ASP A CA 1
ATOM 1473 C C . ASP A 1 204 ? 15.707 2.592 -16.923 1.00 81.75 204 ASP A C 1
ATOM 1475 O O . ASP A 1 204 ? 15.762 1.600 -17.654 1.00 81.75 204 ASP A O 1
ATOM 1479 N N . GLU A 1 205 ? 16.187 2.559 -15.673 1.00 87.06 205 GLU A N 1
ATOM 1480 C CA . GLU A 1 205 ? 16.892 1.412 -15.081 1.00 87.06 205 GLU A CA 1
ATOM 1481 C C . GLU A 1 205 ? 16.323 1.024 -13.696 1.00 87.06 205 GLU A C 1
ATOM 1483 O O . GLU A 1 205 ? 16.982 1.219 -12.670 1.00 87.06 205 GLU A O 1
ATOM 1488 N N . PRO A 1 206 ? 15.116 0.426 -13.628 1.00 88.75 206 PRO A N 1
ATOM 1489 C CA . PRO A 1 206 ? 14.526 -0.017 -12.367 1.00 88.75 206 PRO A CA 1
ATOM 1490 C C . PRO A 1 206 ? 15.395 -1.073 -11.671 1.00 88.75 206 PRO A C 1
ATOM 1492 O O . PRO A 1 206 ? 15.714 -2.139 -12.218 1.00 88.75 206 PRO A O 1
ATOM 1495 N N . SER A 1 207 ? 15.748 -0.812 -10.413 1.00 90.81 207 SER A N 1
ATOM 1496 C CA . SER A 1 207 ? 16.570 -1.711 -9.612 1.00 90.81 207 SER A CA 1
ATOM 1497 C C . SER A 1 207 ? 15.727 -2.826 -9.003 1.00 90.81 207 SER A C 1
ATOM 1499 O O . SER A 1 207 ? 14.879 -2.602 -8.139 1.00 90.81 207 SER A O 1
ATOM 1501 N N . TYR A 1 208 ? 16.034 -4.074 -9.371 1.00 90.38 208 TYR A N 1
ATOM 1502 C CA . TYR A 1 208 ? 15.399 -5.263 -8.788 1.00 90.38 208 TYR A CA 1
ATOM 1503 C C . TYR A 1 208 ? 15.409 -5.243 -7.250 1.00 90.38 208 TYR A C 1
ATOM 1505 O O . TYR A 1 208 ? 14.417 -5.587 -6.605 1.00 90.38 208 TYR A O 1
ATOM 1513 N N . ALA A 1 209 ? 16.540 -4.839 -6.662 1.00 92.75 209 ALA A N 1
ATOM 1514 C CA . ALA A 1 209 ? 16.723 -4.827 -5.217 1.00 92.75 209 ALA A CA 1
ATOM 1515 C C . ALA A 1 209 ? 15.817 -3.791 -4.536 1.00 92.75 209 ALA A C 1
ATOM 1517 O O . ALA A 1 209 ? 15.229 -4.094 -3.497 1.00 92.75 209 ALA A O 1
ATOM 1518 N N . GLU A 1 210 ? 15.666 -2.606 -5.132 1.00 93.62 210 GLU A N 1
ATOM 1519 C CA . GLU A 1 210 ? 14.801 -1.551 -4.598 1.00 93.62 210 GLU A CA 1
ATOM 1520 C C . GLU A 1 210 ? 13.321 -1.893 -4.799 1.00 93.62 210 GLU A C 1
ATOM 1522 O O . GLU A 1 210 ? 12.561 -1.831 -3.835 1.00 93.62 210 GLU A O 1
ATOM 1527 N N . VAL A 1 211 ? 12.919 -2.395 -5.973 1.00 94.25 211 VAL A N 1
ATOM 1528 C CA . VAL A 1 211 ? 11.547 -2.886 -6.215 1.00 94.25 211 VAL A CA 1
ATOM 1529 C C . VAL A 1 211 ? 11.163 -3.958 -5.191 1.00 94.25 211 VAL A C 1
ATOM 1531 O O . VAL A 1 211 ? 10.106 -3.880 -4.557 1.00 94.25 211 VAL A O 1
ATOM 1534 N N . GLN A 1 212 ? 12.033 -4.951 -4.976 1.00 94.38 212 GLN A N 1
ATOM 1535 C CA . GLN A 1 212 ? 11.784 -6.018 -4.008 1.00 94.38 212 GLN A CA 1
ATOM 1536 C C . GLN A 1 212 ? 11.717 -5.482 -2.570 1.00 94.38 212 GLN A C 1
ATOM 1538 O O . GLN A 1 212 ? 10.870 -5.919 -1.785 1.00 94.38 212 GLN A O 1
ATOM 1543 N N . LYS A 1 213 ? 12.600 -4.545 -2.215 1.00 95.12 213 LYS A N 1
ATOM 1544 C CA . LYS A 1 213 ? 12.635 -3.899 -0.900 1.00 95.12 213 LYS A CA 1
ATOM 1545 C C . LYS A 1 213 ? 11.363 -3.099 -0.637 1.00 95.12 213 LYS A C 1
ATOM 1547 O O . LYS A 1 213 ? 10.761 -3.307 0.416 1.00 95.12 213 LYS A O 1
ATOM 1552 N N . TYR A 1 214 ? 10.940 -2.242 -1.567 1.00 96.56 214 TYR A N 1
ATOM 1553 C CA . TYR A 1 214 ? 9.715 -1.456 -1.427 1.00 96.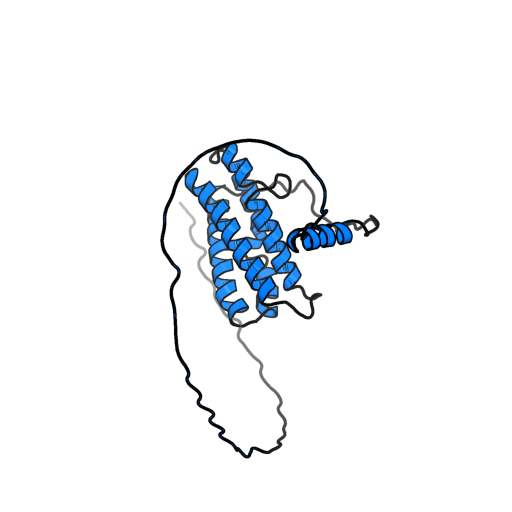56 214 TYR A CA 1
ATOM 1554 C C . TYR A 1 214 ? 8.498 -2.360 -1.300 1.00 96.56 214 TYR A C 1
ATOM 1556 O O . TYR A 1 214 ? 7.756 -2.226 -0.335 1.00 96.56 214 TYR A O 1
ATOM 1564 N N . LEU A 1 215 ? 8.345 -3.346 -2.190 1.00 95.06 215 LEU A N 1
ATOM 1565 C CA . LEU A 1 215 ? 7.209 -4.263 -2.139 1.00 95.06 215 LEU A CA 1
ATOM 1566 C C . LEU A 1 215 ? 7.157 -5.013 -0.805 1.00 95.06 215 LEU A C 1
ATOM 1568 O O . LEU A 1 215 ? 6.110 -5.051 -0.160 1.00 95.06 215 LEU A O 1
ATOM 1572 N N . ARG A 1 216 ? 8.285 -5.583 -0.361 1.00 95.81 216 ARG A N 1
ATOM 1573 C CA . ARG A 1 216 ? 8.345 -6.304 0.916 1.00 95.81 216 ARG A CA 1
ATOM 1574 C C . ARG A 1 216 ? 7.975 -5.395 2.085 1.00 95.81 216 ARG A C 1
ATOM 1576 O O . ARG A 1 216 ? 7.152 -5.784 2.901 1.00 95.81 216 ARG A O 1
ATOM 1583 N N . ARG A 1 217 ? 8.534 -4.183 2.137 1.00 96.12 217 ARG A N 1
ATOM 1584 C CA . ARG A 1 217 ? 8.221 -3.211 3.191 1.00 96.12 217 ARG A CA 1
ATOM 1585 C C . ARG A 1 217 ? 6.758 -2.780 3.164 1.00 96.12 217 ARG A C 1
ATOM 1587 O O . ARG A 1 217 ? 6.155 -2.700 4.224 1.00 96.12 217 ARG A O 1
ATOM 1594 N N . THR A 1 218 ? 6.167 -2.577 1.985 1.00 96.50 218 THR A N 1
ATOM 1595 C CA . THR A 1 218 ? 4.730 -2.301 1.856 1.00 96.50 218 THR A CA 1
ATOM 1596 C C . THR A 1 218 ? 3.893 -3.435 2.439 1.00 96.50 218 THR A C 1
ATOM 1598 O O . THR A 1 218 ? 2.949 -3.165 3.173 1.00 96.50 218 THR A O 1
ATOM 1601 N N . VAL A 1 219 ? 4.230 -4.694 2.139 1.00 96.81 219 VAL A N 1
ATOM 1602 C CA . VAL A 1 219 ? 3.504 -5.857 2.674 1.00 96.81 219 VAL A CA 1
ATOM 1603 C C . VAL A 1 219 ? 3.679 -5.972 4.188 1.00 96.81 219 VAL A C 1
ATOM 1605 O O . VAL A 1 219 ? 2.682 -6.150 4.878 1.00 96.81 219 VAL A O 1
ATOM 1608 N N . ASP A 1 220 ? 4.901 -5.816 4.703 1.00 96.88 220 ASP A N 1
ATOM 1609 C CA . ASP A 1 220 ? 5.190 -5.896 6.140 1.00 96.88 220 ASP A CA 1
ATOM 1610 C C . ASP A 1 220 ? 4.414 -4.813 6.925 1.00 96.88 220 ASP A C 1
ATOM 1612 O O . ASP A 1 220 ? 3.741 -5.120 7.908 1.00 96.88 220 ASP A O 1
ATOM 1616 N N . SER A 1 221 ? 4.431 -3.557 6.460 1.00 95.88 221 SER A N 1
ATOM 1617 C CA . SER A 1 221 ? 3.672 -2.464 7.088 1.00 95.88 221 SER A CA 1
ATOM 1618 C C . SER A 1 221 ? 2.155 -2.640 6.936 1.00 95.88 221 SER A C 1
ATOM 1620 O O . SER A 1 221 ? 1.391 -2.276 7.828 1.00 95.88 221 SER A O 1
ATOM 1622 N N . LEU A 1 222 ? 1.687 -3.221 5.827 1.00 96.56 222 LEU A N 1
ATOM 1623 C CA . LEU A 1 222 ? 0.268 -3.533 5.643 1.00 96.56 222 LEU A CA 1
ATOM 1624 C C . LEU A 1 222 ? -0.182 -4.654 6.589 1.00 96.56 222 LEU A C 1
ATOM 1626 O O . LEU A 1 222 ? -1.288 -4.593 7.122 1.00 96.56 222 LEU A O 1
ATOM 1630 N N . ASP A 1 223 ? 0.675 -5.647 6.828 1.00 97.44 223 ASP A N 1
ATOM 1631 C CA . ASP A 1 223 ? 0.441 -6.711 7.804 1.00 97.44 223 ASP A CA 1
ATOM 1632 C C . ASP A 1 223 ? 0.325 -6.170 9.229 1.00 97.44 223 ASP A C 1
ATOM 1634 O O . ASP A 1 223 ? -0.545 -6.614 9.979 1.00 97.44 223 ASP A O 1
ATOM 1638 N N . GLU A 1 224 ? 1.127 -5.167 9.581 1.00 96.12 224 GLU A N 1
ATOM 1639 C CA . GLU A 1 224 ? 1.016 -4.463 10.859 1.00 96.12 224 GLU A CA 1
ATOM 1640 C C . GLU A 1 224 ? -0.332 -3.738 10.995 1.00 96.12 224 GLU A C 1
ATOM 1642 O O . GLU A 1 224 ? -1.045 -3.938 11.979 1.00 96.12 224 GLU A O 1
ATOM 1647 N N . VAL A 1 225 ? -0.759 -2.987 9.971 1.00 95.12 225 VAL A N 1
ATOM 1648 C CA . VAL A 1 225 ? -2.087 -2.339 9.957 1.00 95.12 225 VAL A CA 1
ATOM 1649 C C . VAL A 1 225 ? -3.212 -3.368 10.104 1.00 95.12 225 VAL A C 1
ATOM 1651 O O . VAL A 1 225 ? -4.157 -3.158 10.868 1.00 95.12 225 VAL A O 1
ATOM 1654 N N . ILE A 1 226 ? -3.119 -4.498 9.398 1.00 96.00 226 ILE A N 1
ATOM 1655 C CA . ILE A 1 226 ? -4.104 -5.583 9.487 1.00 96.00 226 ILE A CA 1
ATOM 1656 C C . ILE A 1 226 ? -4.107 -6.200 10.890 1.00 96.00 226 ILE A C 1
ATOM 1658 O O . ILE A 1 226 ? -5.181 -6.490 11.417 1.00 96.00 226 ILE A O 1
ATOM 1662 N N . ALA A 1 227 ? -2.940 -6.394 11.508 1.00 96.38 227 ALA A N 1
ATOM 1663 C CA . ALA A 1 227 ? -2.826 -6.928 12.860 1.00 96.38 227 ALA A CA 1
ATOM 1664 C C . ALA A 1 227 ? -3.483 -6.003 13.898 1.00 96.38 227 ALA A C 1
ATOM 1666 O O . ALA A 1 227 ? -4.251 -6.489 14.728 1.00 96.38 227 ALA A O 1
ATOM 1667 N N . ILE A 1 228 ? -3.262 -4.687 13.794 1.00 93.81 228 ILE A N 1
ATOM 1668 C CA . ILE A 1 228 ? -3.904 -3.678 14.652 1.00 93.81 228 ILE A CA 1
ATOM 1669 C C . ILE A 1 228 ? -5.429 -3.683 14.459 1.00 93.81 228 ILE A C 1
ATOM 1671 O O . ILE A 1 228 ? -6.193 -3.609 15.418 1.00 93.81 228 ILE A O 1
ATOM 1675 N N . CYS A 1 229 ? -5.917 -3.817 13.224 1.00 93.50 229 CYS A N 1
ATOM 1676 C CA . CYS A 1 229 ? -7.361 -3.920 12.995 1.00 93.50 229 CYS A CA 1
ATOM 1677 C C . CYS A 1 229 ? -7.938 -5.200 13.629 1.00 93.50 229 CYS A C 1
ATOM 1679 O O . CYS A 1 229 ? -8.960 -5.149 14.311 1.00 93.50 229 CYS A O 1
ATOM 1681 N N . ARG A 1 230 ? -7.263 -6.345 13.477 1.00 94.38 230 ARG A N 1
ATOM 1682 C CA . ARG A 1 230 ? -7.711 -7.625 14.055 1.00 94.38 230 ARG A CA 1
ATOM 1683 C C . ARG A 1 230 ? -7.732 -7.618 15.581 1.00 94.38 230 ARG A C 1
ATOM 1685 O O . ARG A 1 230 ? -8.648 -8.191 16.165 1.00 94.38 230 ARG A O 1
ATOM 1692 N N . SER A 1 231 ? -6.769 -6.965 16.239 1.00 93.00 231 SER A N 1
ATOM 1693 C CA . SER A 1 231 ? -6.769 -6.840 17.707 1.00 93.00 231 SER A CA 1
ATOM 1694 C C . SER A 1 231 ? -7.970 -6.041 18.233 1.00 93.00 231 SER A C 1
ATOM 1696 O O . SER A 1 231 ? -8.382 -6.242 19.373 1.00 93.00 231 SER A O 1
ATOM 1698 N N . ASN A 1 232 ? -8.579 -5.211 17.381 1.00 89.94 232 ASN A N 1
ATOM 1699 C CA . ASN A 1 232 ? -9.778 -4.420 17.661 1.00 89.94 232 ASN A CA 1
ATOM 1700 C C . ASN A 1 232 ? -11.094 -5.092 17.223 1.00 89.94 232 ASN A C 1
ATOM 1702 O O . ASN A 1 232 ? -12.163 -4.498 17.362 1.00 89.94 232 ASN A O 1
ATOM 1706 N N . GLY A 1 233 ? -11.044 -6.327 16.710 1.00 86.56 233 GLY A N 1
ATOM 1707 C CA . GLY A 1 233 ? -12.238 -7.106 16.365 1.00 86.56 233 GLY A CA 1
ATOM 1708 C C . GLY A 1 233 ? -12.749 -6.950 14.928 1.00 86.56 233 GLY A C 1
ATOM 1709 O O . GLY A 1 233 ? -13.936 -7.184 14.697 1.00 86.56 233 GLY A O 1
ATOM 1710 N N . PHE A 1 234 ? -11.877 -6.569 13.987 1.00 84.69 234 PHE A N 1
ATOM 1711 C CA . PHE A 1 234 ? -12.142 -6.621 12.541 1.00 84.69 234 PHE A CA 1
ATOM 1712 C C . PHE A 1 234 ? -11.901 -8.002 11.917 1.00 84.69 234 PHE A C 1
ATOM 1714 O O . PHE A 1 234 ? -10.951 -8.704 12.342 1.00 84.69 234 PHE A O 1
#

pLDDT: mean 70.61, std 23.53, range [34.0, 97.44]

Radius of gyration: 30.43 Å; Cα contacts (8 Å, |Δi|>4): 153; chains: 1; bounding box: 97×57×87 Å

Secondary structure (DSSP, 8-state):
-----------------------------------------------PPPP-----------------PPP---HHHHHHHHHHHHTTSS-----------TT-------HHHHHHHHHHHHHHHHHHIIIIITTT-HHHHHHHHH-TT-GGGGHHHHHHHHHHSSSS-HHHHHHH--TTT-SHHHHHHHHHHHHHHHTSTT-SS--HHHHHHHHHHHHHHHHHHHHHHHHTT-

Sequence (234 aa):
ATSSMGRFVLTAFLAARFCASASASSGFAAPPPLSLVAASRRTPGVPSPPPFSGARDAAAASLSLGLDAPENESDVDRSRRAALRLAASVPVALVQIGGSDPARAKAGIKPEIAFAGLLKGREELVAASKKYVSSKDYDGLRTYLAEGAVNMNGFESNALALLESKQLDAESKKEIGTIRRYGAGADVIIMYGGLKAEVAEDNDEPSYAEVQKYLRRTVDSLDEVIAICRSNGF

Mean predicted aligned error: 19.67 Å

Solvent-accessible surface area (backbone atoms only — not comparable to full-atom values): 15284 Å² total; per-residue (Å²): 133,88,86,88,87,86,79,88,80,90,78,88,82,82,86,89,84,85,90,87,84,88,83,87,82,90,84,86,86,84,86,87,88,90,82,90,82,88,80,87,79,89,87,86,84,86,86,83,86,88,82,89,88,81,86,87,84,87,82,83,88,82,90,80,84,90,77,94,70,84,80,82,76,56,70,68,57,55,52,53,52,52,58,56,55,67,72,72,72,69,79,93,66,91,72,81,77,78,87,77,74,99,73,70,80,70,77,74,59,50,42,71,59,22,51,54,36,51,55,48,21,51,53,50,51,56,51,44,43,62,59,23,59,75,66,68,36,50,67,61,42,36,53,53,73,66,38,86,84,39,45,56,80,45,41,70,63,26,51,49,31,39,63,73,36,86,64,51,50,77,64,52,45,46,50,29,31,36,87,90,57,67,23,33,44,20,48,24,52,53,26,48,50,48,33,53,56,45,45,28,89,90,39,90,75,62,52,67,69,55,47,53,49,23,51,51,50,22,50,56,27,44,50,50,40,50,50,53,43,42,78,49,72,99